Protein AF-A0A800AF22-F1 (afdb_monomer)

Structure (mmCIF, N/CA/C/O backbone):
data_AF-A0A800AF22-F1
#
_entry.id   AF-A0A800AF22-F1
#
loop_
_atom_site.group_PDB
_atom_site.id
_atom_site.type_symbol
_atom_site.label_atom_id
_atom_site.label_alt_id
_atom_site.label_comp_id
_atom_site.label_asym_id
_atom_site.label_entity_id
_atom_site.label_seq_id
_atom_site.pdbx_PDB_ins_code
_atom_site.Cartn_x
_atom_site.Cartn_y
_atom_site.Cartn_z
_atom_site.occupancy
_atom_site.B_iso_or_equiv
_atom_site.auth_seq_id
_atom_site.auth_comp_id
_atom_site.auth_asym_id
_atom_site.auth_atom_id
_atom_site.pdbx_PDB_model_num
ATOM 1 N N . MET A 1 1 ? 79.177 -36.592 -16.674 1.00 36.38 1 MET A N 1
ATOM 2 C CA . MET A 1 1 ? 80.028 -35.645 -15.926 1.00 36.38 1 MET A CA 1
ATOM 3 C C . MET A 1 1 ? 79.381 -34.263 -16.008 1.00 36.38 1 MET A C 1
ATOM 5 O O . MET A 1 1 ? 79.419 -33.696 -17.082 1.00 36.38 1 MET A O 1
ATOM 9 N N . ASN A 1 2 ? 78.740 -33.827 -14.904 1.00 37.09 2 ASN A N 1
ATOM 10 C CA . ASN A 1 2 ? 78.488 -32.445 -14.413 1.00 37.09 2 ASN A CA 1
ATOM 11 C C . ASN A 1 2 ? 77.897 -31.386 -15.384 1.00 37.09 2 ASN A C 1
ATOM 13 O O . ASN A 1 2 ? 78.461 -31.166 -16.438 1.00 37.09 2 ASN A O 1
ATOM 17 N N . ARG A 1 3 ? 76.839 -30.597 -15.109 1.00 40.78 3 ARG A N 1
ATOM 18 C CA . ARG A 1 3 ? 76.200 -30.005 -13.895 1.00 40.78 3 ARG A CA 1
ATOM 19 C C . ARG A 1 3 ? 74.729 -29.669 -14.277 1.00 40.78 3 ARG A C 1
ATOM 21 O O . ARG A 1 3 ? 74.517 -29.280 -15.414 1.00 40.78 3 ARG A O 1
ATOM 28 N N . LYS A 1 4 ? 73.642 -29.956 -13.544 1.00 43.38 4 LYS A N 1
ATOM 29 C CA . LYS A 1 4 ? 73.065 -29.406 -12.288 1.00 43.38 4 LYS A CA 1
ATOM 30 C C . LYS A 1 4 ? 72.897 -27.867 -12.181 1.00 43.38 4 LYS A C 1
ATOM 32 O O . LYS A 1 4 ? 73.895 -27.173 -12.031 1.00 43.38 4 LYS A O 1
ATOM 37 N N . PHE A 1 5 ? 71.610 -27.470 -12.056 1.00 40.91 5 PHE A N 1
ATOM 38 C CA . PHE A 1 5 ? 71.002 -26.308 -11.354 1.00 40.91 5 PHE A CA 1
ATOM 39 C C . PHE A 1 5 ? 71.098 -24.921 -12.033 1.00 40.91 5 PHE A C 1
ATOM 41 O O . PHE A 1 5 ? 72.195 -24.471 -12.330 1.00 40.91 5 PHE A O 1
ATOM 48 N N . TRP A 1 6 ? 69.996 -24.234 -12.389 1.00 35.91 6 TRP A N 1
ATOM 49 C CA . TRP A 1 6 ? 69.083 -23.385 -11.568 1.00 35.91 6 TRP A CA 1
ATOM 50 C C . TRP A 1 6 ? 68.052 -22.773 -12.573 1.00 35.91 6 TRP A C 1
ATOM 52 O O . TRP A 1 6 ? 68.491 -22.368 -13.641 1.00 35.91 6 TRP A O 1
ATOM 62 N N . ILE A 1 7 ? 66.711 -22.809 -12.478 1.00 44.03 7 ILE A N 1
ATOM 63 C CA . ILE A 1 7 ? 65.723 -22.031 -11.677 1.00 44.03 7 ILE A CA 1
ATOM 64 C C . ILE A 1 7 ? 64.359 -22.435 -12.298 1.00 44.03 7 ILE A C 1
ATOM 66 O O . ILE A 1 7 ? 64.192 -22.312 -13.505 1.00 44.03 7 ILE A O 1
ATOM 70 N N . LEU A 1 8 ? 63.459 -23.182 -11.653 1.00 41.81 8 LEU A N 1
ATOM 71 C CA . LEU A 1 8 ? 62.448 -22.764 -10.669 1.00 41.81 8 LEU A CA 1
ATOM 72 C C . LEU A 1 8 ? 61.649 -21.500 -11.051 1.00 41.81 8 LEU A C 1
ATOM 74 O O . LEU A 1 8 ? 61.982 -20.405 -10.618 1.00 41.81 8 LEU A O 1
ATOM 78 N N . GLY A 1 9 ? 60.546 -21.662 -11.786 1.00 43.19 9 GLY A N 1
ATOM 79 C CA . GLY A 1 9 ? 59.512 -20.624 -11.862 1.00 43.19 9 GLY A CA 1
ATOM 80 C C . GLY A 1 9 ? 58.708 -20.640 -13.154 1.00 43.19 9 GLY A C 1
ATOM 81 O O . GLY A 1 9 ? 59.078 -19.948 -14.086 1.00 43.19 9 GLY A O 1
ATOM 82 N N . CYS A 1 10 ? 57.629 -21.430 -13.202 1.00 41.12 10 CYS A N 1
ATOM 83 C CA . CYS A 1 10 ? 56.427 -21.140 -14.015 1.00 41.12 10 CYS A CA 1
ATOM 84 C C . CYS A 1 10 ? 55.279 -22.147 -13.788 1.00 41.12 10 CYS A C 1
ATOM 86 O O . CYS A 1 10 ? 54.413 -22.318 -14.639 1.00 41.12 10 CYS A O 1
ATOM 88 N N . LEU A 1 11 ? 55.244 -22.820 -12.634 1.00 41.44 11 LEU A N 1
ATOM 89 C CA . LEU A 1 11 ? 54.219 -23.817 -12.308 1.00 41.44 11 LEU A CA 1
ATOM 90 C C . LEU A 1 11 ? 53.484 -23.426 -11.019 1.00 41.44 11 LEU A C 1
ATOM 92 O O . LEU A 1 11 ? 53.409 -24.209 -10.084 1.00 41.44 11 LEU A O 1
ATOM 96 N N . LEU A 1 12 ? 53.007 -22.176 -10.937 1.00 40.84 12 LEU A N 1
ATOM 97 C CA . LEU A 1 12 ? 52.118 -21.730 -9.855 1.00 40.84 12 LEU A CA 1
ATOM 98 C C . LEU A 1 12 ? 51.379 -20.412 -10.183 1.00 40.84 12 LEU A C 1
ATOM 100 O O . LEU A 1 12 ? 51.478 -19.443 -9.443 1.00 40.84 12 LEU A O 1
ATOM 104 N N . VAL A 1 13 ? 50.650 -20.339 -11.303 1.00 39.28 13 VAL A N 1
ATOM 105 C CA . VAL A 1 13 ? 49.701 -19.220 -11.557 1.00 39.28 13 VAL A CA 1
ATOM 106 C C . VAL A 1 13 ? 48.261 -19.713 -11.782 1.00 39.28 13 VAL A C 1
ATOM 108 O O . VAL A 1 13 ? 47.340 -18.923 -11.913 1.00 39.28 13 VAL A O 1
ATOM 111 N N . ILE A 1 14 ? 48.008 -21.024 -11.729 1.00 41.59 14 ILE A N 1
ATOM 112 C CA . ILE A 1 14 ? 46.682 -21.580 -12.065 1.00 41.59 14 ILE A CA 1
ATOM 113 C C . ILE A 1 14 ? 45.770 -21.790 -10.830 1.00 41.59 14 ILE A C 1
ATOM 115 O O . ILE A 1 14 ? 44.628 -22.197 -10.986 1.00 41.59 14 ILE A O 1
ATOM 119 N N . ILE A 1 15 ? 46.205 -21.490 -9.595 1.00 43.03 15 ILE A N 1
ATOM 120 C CA . ILE A 1 15 ? 45.448 -21.909 -8.385 1.00 43.03 15 ILE A CA 1
ATOM 121 C C . ILE A 1 15 ? 45.019 -20.769 -7.432 1.00 43.03 15 ILE A C 1
ATOM 123 O O . ILE A 1 15 ? 44.359 -21.033 -6.435 1.00 43.03 15 ILE A O 1
ATOM 127 N N . ILE A 1 16 ? 45.258 -19.485 -7.725 1.00 41.00 16 ILE A N 1
ATOM 128 C CA . ILE A 1 16 ? 44.786 -18.401 -6.831 1.00 41.00 16 ILE A CA 1
ATOM 129 C C . ILE A 1 16 ? 44.026 -17.327 -7.611 1.00 41.00 16 ILE A C 1
ATOM 131 O O . ILE A 1 16 ? 44.573 -16.287 -7.944 1.00 41.00 16 ILE A O 1
ATOM 135 N N . PHE A 1 17 ? 42.767 -17.641 -7.917 1.00 39.06 17 PHE A N 1
ATOM 136 C CA . PHE A 1 17 ? 41.599 -16.751 -8.058 1.00 39.06 17 PHE A CA 1
ATOM 137 C C . PHE A 1 17 ? 40.418 -17.707 -8.348 1.00 39.06 17 PHE A C 1
ATOM 139 O O . PHE A 1 17 ? 40.010 -17.915 -9.480 1.00 39.06 17 PHE A O 1
ATOM 146 N N . GLY A 1 18 ? 39.956 -18.527 -7.406 1.00 31.06 18 GLY A N 1
ATOM 147 C CA . GLY A 1 18 ? 39.582 -18.113 -6.062 1.00 31.06 18 GLY A CA 1
ATOM 148 C C . GLY A 1 18 ? 38.265 -17.341 -6.120 1.00 31.06 18 GLY A C 1
ATOM 149 O O . GLY A 1 18 ? 38.273 -16.123 -6.046 1.00 31.06 18 GLY A O 1
ATOM 150 N N . MET A 1 19 ? 37.159 -18.071 -6.291 1.00 44.16 19 MET A N 1
ATOM 151 C CA . MET A 1 19 ? 35.843 -17.748 -5.723 1.00 44.16 19 MET A CA 1
ATOM 152 C C . MET A 1 19 ? 35.384 -16.280 -5.818 1.00 44.16 19 MET A C 1
ATOM 154 O O . MET A 1 19 ? 35.200 -15.619 -4.801 1.00 44.16 19 MET A O 1
ATOM 158 N N . ALA A 1 20 ? 35.076 -15.807 -7.025 1.00 39.19 20 ALA A N 1
ATOM 159 C CA . ALA A 1 20 ? 34.088 -14.742 -7.197 1.00 39.19 20 ALA A CA 1
ATOM 160 C C . ALA A 1 20 ? 32.838 -15.367 -7.818 1.00 39.19 20 ALA A C 1
ATOM 162 O O . ALA A 1 20 ? 32.675 -15.457 -9.033 1.00 39.19 20 ALA A O 1
ATOM 163 N N . LEU A 1 21 ? 32.021 -15.909 -6.918 1.00 40.34 21 LEU A N 1
ATOM 164 C CA . LEU A 1 21 ? 30.674 -16.390 -7.157 1.00 40.34 21 LEU A CA 1
ATOM 165 C C . LEU A 1 21 ? 29.853 -15.354 -7.930 1.00 40.34 21 LEU A C 1
ATOM 167 O O . LEU A 1 21 ? 29.785 -14.188 -7.555 1.00 40.34 21 LEU A O 1
ATOM 171 N N . LEU A 1 22 ? 29.210 -15.845 -8.986 1.00 43.66 22 LEU A N 1
ATOM 172 C CA . LEU A 1 22 ? 27.825 -15.564 -9.360 1.00 43.66 22 LEU A CA 1
ATOM 173 C C . LEU A 1 22 ? 27.090 -14.607 -8.402 1.00 43.66 22 LEU A C 1
ATOM 175 O O . LEU A 1 22 ? 26.505 -15.029 -7.405 1.00 43.66 22 LEU A O 1
ATOM 179 N N . HIS A 1 23 ? 27.074 -13.325 -8.749 1.00 43.28 23 HIS A N 1
ATOM 180 C CA . HIS A 1 23 ? 25.981 -12.429 -8.386 1.00 43.28 23 HIS A CA 1
ATOM 181 C C . HIS A 1 23 ? 25.862 -11.329 -9.445 1.00 43.28 23 HIS A C 1
ATOM 183 O O . HIS A 1 23 ? 26.050 -10.142 -9.197 1.00 43.28 23 HIS A O 1
ATOM 189 N N . GLN A 1 24 ? 25.542 -11.743 -10.674 1.00 40.47 24 GLN A N 1
ATOM 190 C CA . GLN A 1 24 ? 24.581 -10.951 -11.432 1.00 40.47 24 GLN A CA 1
ATOM 191 C C . GLN A 1 24 ? 23.289 -11.053 -10.625 1.00 40.47 24 GLN A C 1
ATOM 193 O O . GLN A 1 24 ? 22.679 -12.115 -10.575 1.00 40.47 24 GLN A O 1
ATOM 198 N N . SER A 1 25 ? 22.945 -10.000 -9.885 1.00 44.50 25 SER A N 1
ATOM 199 C CA . SER A 1 25 ? 21.609 -9.867 -9.320 1.00 44.50 25 SER A CA 1
ATOM 200 C C . SER A 1 25 ? 20.668 -9.701 -10.505 1.00 44.50 25 SER A C 1
ATOM 202 O O . SER A 1 25 ? 20.504 -8.596 -11.033 1.00 44.50 25 SER A O 1
ATOM 204 N N . ASP A 1 26 ? 20.174 -10.839 -10.983 1.00 44.88 26 ASP A N 1
ATOM 205 C CA . ASP A 1 26 ? 19.182 -10.937 -12.032 1.00 44.88 26 ASP A CA 1
ATOM 206 C C . ASP A 1 26 ? 18.034 -9.990 -11.687 1.00 44.88 26 ASP A C 1
ATOM 208 O O . ASP A 1 26 ? 17.443 -10.040 -10.607 1.00 44.88 26 ASP A O 1
ATOM 212 N N . LEU A 1 27 ? 17.764 -9.069 -12.610 1.00 48.19 27 LEU A N 1
ATOM 213 C CA . LEU A 1 27 ? 16.534 -8.290 -12.613 1.00 48.19 27 LEU A CA 1
ATOM 214 C C . LEU A 1 27 ? 15.355 -9.260 -12.436 1.00 48.19 27 LEU A C 1
ATOM 216 O O . LEU A 1 27 ? 15.417 -10.360 -12.997 1.00 48.19 27 LEU A O 1
ATOM 220 N N . PRO A 1 28 ? 14.282 -8.878 -11.716 1.00 50.34 28 PRO A N 1
ATOM 221 C CA . PRO A 1 28 ? 13.130 -9.752 -11.564 1.00 50.34 28 PRO A CA 1
ATOM 222 C C . PRO A 1 28 ? 12.688 -10.237 -12.943 1.00 50.34 28 PRO A C 1
ATOM 224 O O . PRO A 1 28 ? 12.609 -9.462 -13.905 1.00 50.34 28 PRO A O 1
ATOM 227 N N . SER A 1 29 ? 12.509 -11.555 -13.030 1.00 57.56 29 SER A N 1
ATOM 228 C CA . SER A 1 29 ? 12.202 -12.266 -14.266 1.00 57.56 29 SER A CA 1
ATOM 229 C C . SER A 1 29 ? 11.073 -11.575 -15.039 1.00 57.56 29 SER A C 1
ATOM 231 O O . SER A 1 29 ? 10.163 -10.986 -14.452 1.00 57.56 29 SER A O 1
ATOM 233 N N . LYS A 1 30 ? 11.153 -11.619 -16.378 1.00 54.22 30 LYS A N 1
ATOM 234 C CA . LYS A 1 30 ? 10.111 -11.132 -17.299 1.00 54.22 30 LYS A CA 1
ATOM 235 C C . LYS A 1 30 ? 8.719 -11.438 -16.715 1.00 54.22 30 LYS A C 1
ATOM 237 O O . LYS A 1 30 ? 8.509 -12.577 -16.298 1.00 54.22 30 LYS A O 1
ATOM 242 N N . PRO A 1 31 ? 7.781 -10.472 -16.706 1.00 55.50 31 PRO A N 1
ATOM 243 C CA . PRO A 1 31 ? 6.531 -10.598 -15.965 1.00 55.50 31 PRO A CA 1
ATOM 244 C C . PRO A 1 31 ? 5.819 -11.909 -16.327 1.00 55.50 31 PRO A C 1
ATOM 246 O O . PRO A 1 31 ? 5.660 -12.213 -17.515 1.00 55.50 31 PRO A O 1
ATOM 249 N N . LEU A 1 32 ? 5.448 -12.695 -15.306 1.00 56.41 32 LEU A N 1
ATOM 250 C CA . LEU A 1 32 ? 4.954 -14.074 -15.451 1.00 56.41 32 LEU A CA 1
ATOM 251 C C . LEU A 1 32 ? 3.770 -14.147 -16.423 1.00 56.41 32 LEU A C 1
ATOM 253 O O . LEU A 1 32 ? 3.073 -13.157 -16.628 1.00 56.41 32 LEU A O 1
ATOM 257 N N . SER A 1 33 ? 3.482 -15.300 -17.025 1.00 58.16 33 SER A N 1
ATOM 258 C CA . SER A 1 33 ? 2.255 -15.419 -17.828 1.00 58.16 33 SER A CA 1
ATOM 259 C C . SER A 1 33 ? 1.018 -15.145 -16.956 1.00 58.16 33 SER A C 1
ATOM 261 O O . SER A 1 33 ? 1.004 -15.524 -15.787 1.00 58.16 33 SER A O 1
ATOM 263 N N . GLU A 1 34 ? -0.006 -14.481 -17.499 1.00 59.59 34 GLU A N 1
ATOM 264 C CA . GLU A 1 34 ? -1.219 -14.090 -16.755 1.00 59.59 34 GLU A CA 1
ATOM 265 C C . GLU A 1 34 ? -1.917 -15.295 -16.095 1.00 59.59 34 GLU A C 1
ATOM 267 O O . GLU A 1 34 ? -2.461 -15.173 -15.006 1.00 59.59 34 GLU A O 1
ATOM 272 N N . ALA A 1 35 ? -1.790 -16.487 -16.689 1.00 54.91 35 ALA A N 1
ATOM 273 C CA . ALA A 1 35 ? -2.334 -17.742 -16.168 1.00 54.91 35 ALA A CA 1
ATOM 274 C C . ALA A 1 35 ? -1.597 -18.310 -14.936 1.00 54.91 35 ALA A C 1
ATOM 276 O O . ALA A 1 35 ? -2.068 -19.271 -14.336 1.00 54.91 35 ALA A O 1
ATOM 277 N N . THR A 1 36 ? -0.426 -17.776 -14.576 1.00 61.91 36 THR A N 1
ATOM 278 C CA . THR A 1 36 ? 0.435 -18.310 -13.499 1.00 61.91 36 THR A CA 1
ATOM 279 C C . THR A 1 36 ? 0.581 -17.335 -12.330 1.00 61.91 36 THR A C 1
ATOM 281 O O . THR A 1 36 ? 1.230 -17.651 -11.337 1.00 61.91 36 THR A O 1
ATOM 284 N N . ARG A 1 37 ? 0.010 -16.130 -12.433 1.00 72.62 37 ARG A N 1
ATOM 285 C CA . ARG A 1 37 ? 0.128 -15.117 -11.382 1.00 72.62 37 ARG A CA 1
ATOM 286 C C . ARG A 1 37 ? -0.927 -15.331 -10.308 1.00 72.62 37 ARG A C 1
ATOM 288 O O . ARG A 1 37 ? -2.088 -15.578 -10.604 1.00 72.62 37 ARG A O 1
ATOM 295 N N . ASN A 1 38 ? -0.519 -15.118 -9.060 1.00 82.56 38 ASN A N 1
ATOM 296 C CA . ASN A 1 38 ? -1.436 -15.012 -7.922 1.00 82.56 38 ASN A CA 1
ATOM 297 C C . ASN A 1 38 ? -2.144 -13.643 -7.865 1.00 82.56 38 ASN A C 1
ATOM 299 O O . ASN A 1 38 ? -2.980 -13.416 -6.995 1.00 82.56 38 ASN A O 1
ATOM 303 N N . THR A 1 39 ? -1.792 -12.724 -8.77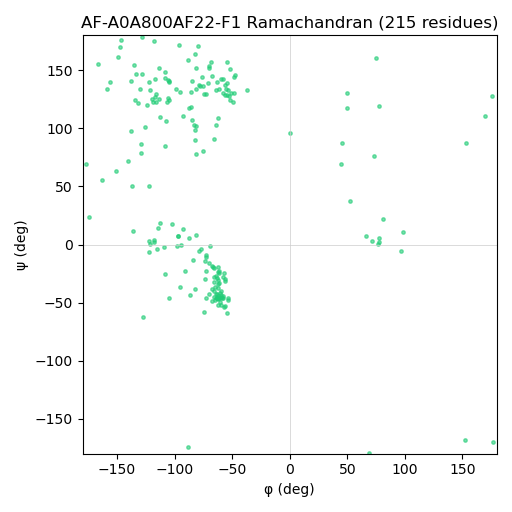1 1.00 91.06 39 THR A N 1
ATOM 304 C CA . THR A 1 39 ? -2.366 -11.382 -8.888 1.00 91.06 39 THR A CA 1
ATOM 305 C C . THR A 1 39 ? -3.143 -11.222 -10.188 1.00 91.06 39 THR A C 1
ATOM 307 O O . THR A 1 39 ? -2.841 -11.854 -11.199 1.00 91.06 39 THR A O 1
ATOM 310 N N . ASN A 1 40 ? -4.146 -10.344 -10.171 1.00 93.50 40 ASN A N 1
ATOM 311 C CA . ASN A 1 40 ? -5.041 -10.100 -11.307 1.00 93.50 40 ASN A CA 1
ATOM 312 C C . ASN A 1 40 ? -4.626 -8.867 -12.146 1.00 93.50 40 ASN A C 1
ATOM 314 O O . ASN A 1 40 ? -5.368 -8.420 -13.022 1.00 93.50 40 ASN A O 1
ATOM 318 N N . GLY A 1 41 ? -3.461 -8.275 -11.858 1.00 94.94 41 GLY A N 1
ATOM 319 C CA . GLY A 1 41 ? -2.930 -7.097 -12.549 1.00 94.94 41 GLY A CA 1
ATOM 320 C C . GLY A 1 41 ? -3.648 -5.768 -12.264 1.00 94.94 41 GLY A C 1
ATOM 321 O O . GLY A 1 41 ? -3.290 -4.765 -12.886 1.00 94.94 41 GLY A O 1
ATOM 322 N N . LEU A 1 42 ? -4.647 -5.746 -11.373 1.00 98.44 42 LEU A N 1
ATOM 323 C CA . LEU A 1 42 ? -5.307 -4.532 -10.887 1.00 98.44 42 LEU A CA 1
ATOM 324 C C . LEU A 1 42 ? -4.523 -3.946 -9.707 1.00 98.44 42 LEU A C 1
ATOM 326 O O . LEU A 1 42 ? -4.189 -4.658 -8.756 1.00 98.44 42 LEU A O 1
ATOM 330 N N . ILE A 1 43 ? -4.266 -2.643 -9.775 1.00 98.88 43 ILE A N 1
ATOM 331 C CA . ILE A 1 43 ? -3.681 -1.848 -8.702 1.00 98.88 43 ILE A CA 1
ATOM 332 C C . ILE A 1 43 ? -4.685 -0.771 -8.304 1.00 98.88 43 ILE A C 1
ATOM 334 O O . ILE A 1 43 ? -5.091 0.032 -9.140 1.00 98.88 43 ILE A O 1
ATOM 338 N N . VAL A 1 44 ? -5.076 -0.739 -7.035 1.00 98.88 44 VAL A N 1
ATOM 339 C CA . VAL A 1 44 ? -6.072 0.204 -6.516 1.00 98.88 44 VAL A CA 1
ATOM 340 C C . VAL A 1 44 ? -5.417 1.122 -5.499 1.00 98.88 44 VAL A C 1
ATOM 342 O O . VAL A 1 44 ? -4.738 0.662 -4.584 1.00 98.88 44 VAL A O 1
ATOM 345 N N . MET A 1 45 ? -5.594 2.429 -5.653 1.00 98.88 45 MET A N 1
ATOM 346 C CA . MET A 1 45 ? -4.925 3.413 -4.807 1.00 98.88 45 MET A CA 1
ATOM 347 C C . MET A 1 45 ? -5.869 4.057 -3.786 1.00 98.88 45 MET A C 1
ATOM 349 O O . MET A 1 45 ? -7.002 4.405 -4.117 1.00 98.88 45 MET A O 1
ATOM 353 N N . LEU A 1 46 ? -5.371 4.292 -2.571 1.00 98.81 46 LEU A N 1
ATOM 354 C CA . LEU A 1 46 ? -6.009 5.139 -1.559 1.00 98.81 46 LEU A CA 1
ATOM 355 C C . LEU A 1 46 ? -4.965 6.062 -0.930 1.00 98.81 46 LEU A C 1
ATOM 357 O O . LEU A 1 46 ? -3.944 5.580 -0.446 1.00 98.81 46 LEU A O 1
ATOM 361 N N . THR A 1 47 ? -5.173 7.380 -0.948 1.00 98.75 47 THR A N 1
ATOM 362 C CA . THR A 1 47 ? -4.206 8.325 -0.356 1.00 98.75 47 THR A CA 1
ATOM 363 C C . THR A 1 47 ? -4.859 9.574 0.241 1.00 98.75 47 THR A C 1
ATOM 365 O O . THR A 1 47 ? -6.030 9.847 -0.013 1.00 98.75 47 THR A O 1
ATOM 368 N N . ASP A 1 48 ? -4.079 10.366 0.979 1.00 98.38 48 ASP A N 1
ATOM 369 C CA . ASP A 1 48 ? -4.434 11.713 1.464 1.00 98.38 48 ASP A CA 1
ATOM 370 C C . ASP A 1 48 ? -3.784 12.853 0.641 1.00 98.38 48 ASP A C 1
ATOM 372 O O . ASP A 1 48 ? -3.678 14.005 1.074 1.00 98.38 48 ASP A O 1
ATOM 376 N N . PHE A 1 49 ? -3.311 12.543 -0.571 1.00 98.12 49 PHE A N 1
ATOM 377 C CA . PHE A 1 49 ? -2.544 13.483 -1.404 1.00 98.12 49 PHE A CA 1
ATOM 378 C C . PHE A 1 49 ? -3.399 14.599 -2.018 1.00 98.12 49 PHE A C 1
ATOM 380 O O . PHE A 1 49 ? -2.868 15.643 -2.407 1.00 98.12 49 PHE A O 1
ATOM 387 N N . GLY A 1 50 ? -4.706 14.380 -2.143 1.00 97.19 50 GLY A N 1
ATOM 388 C CA . GLY A 1 50 ? -5.579 15.156 -3.010 1.00 97.19 50 GLY A CA 1
ATOM 389 C C . GLY A 1 50 ? -5.293 14.922 -4.497 1.00 97.19 50 GLY A C 1
ATOM 390 O O . GLY A 1 50 ? -4.402 14.170 -4.893 1.00 97.19 50 GLY A O 1
ATOM 391 N N . GLU A 1 51 ? -6.057 15.614 -5.340 1.00 94.69 51 GLU A N 1
ATOM 392 C CA . GLU A 1 51 ? -5.982 15.488 -6.808 1.00 94.69 51 GLU A CA 1
ATOM 393 C C . GLU A 1 51 ? -5.567 16.783 -7.516 1.00 94.69 51 GLU A C 1
ATOM 395 O O . GLU A 1 51 ? -5.517 16.843 -8.741 1.00 94.69 51 GLU A O 1
ATOM 400 N N . LYS A 1 52 ? -5.274 17.842 -6.755 1.00 96.12 52 LYS A N 1
ATOM 401 C CA . LYS A 1 52 ? -4.905 19.149 -7.322 1.00 96.12 52 LYS A CA 1
ATOM 402 C C . LYS A 1 52 ? -3.490 19.162 -7.902 1.00 96.12 52 LYS A C 1
ATOM 404 O O . LYS A 1 52 ? -3.221 19.896 -8.851 1.00 96.12 52 LYS A O 1
ATOM 409 N N . ASP A 1 53 ? -2.612 18.342 -7.336 1.00 94.94 53 ASP A N 1
ATOM 410 C CA . ASP A 1 53 ? -1.173 18.412 -7.547 1.00 94.94 53 ASP A CA 1
ATOM 411 C C . ASP A 1 53 ? -0.659 17.117 -8.207 1.00 94.94 53 ASP A C 1
ATOM 413 O O . ASP A 1 53 ? -1.375 16.133 -8.386 1.00 94.94 53 ASP A O 1
ATOM 417 N N . PHE A 1 54 ? 0.627 17.082 -8.559 1.00 97.62 54 PHE A N 1
ATOM 418 C CA . PHE A 1 54 ? 1.212 16.011 -9.374 1.00 97.62 54 PHE A CA 1
ATOM 419 C C . PHE A 1 54 ? 1.402 14.659 -8.658 1.00 97.62 54 PHE A C 1
ATOM 421 O O . PHE A 1 54 ? 1.759 13.681 -9.318 1.00 97.62 54 PHE A O 1
ATOM 428 N N . TYR A 1 55 ? 1.214 14.579 -7.335 1.00 98.06 55 TYR A N 1
ATOM 429 C CA . TYR A 1 55 ? 1.620 13.420 -6.531 1.00 98.06 55 TYR A CA 1
ATOM 430 C C . TYR A 1 55 ? 1.001 12.106 -7.030 1.00 98.06 55 TYR A C 1
ATOM 432 O O . TYR A 1 55 ? 1.727 11.166 -7.352 1.00 98.06 55 TYR A O 1
ATOM 440 N N . VAL A 1 56 ? -0.324 12.050 -7.187 1.00 98.25 56 VAL A N 1
ATOM 441 C CA . VAL A 1 56 ? -1.019 10.848 -7.687 1.00 98.25 56 VAL A CA 1
ATOM 442 C C . VAL A 1 56 ? -0.512 10.458 -9.078 1.00 98.25 56 VAL A C 1
ATOM 444 O O . VAL A 1 56 ? -0.182 9.296 -9.319 1.00 98.25 56 VAL A O 1
ATOM 447 N N . GLY A 1 57 ? -0.384 11.435 -9.982 1.00 98.31 57 GLY A N 1
ATOM 448 C CA . GLY A 1 57 ? 0.119 11.209 -11.337 1.00 98.31 57 GLY A CA 1
ATOM 449 C C . GLY A 1 57 ? 1.539 10.641 -11.355 1.00 98.31 57 GLY A C 1
ATOM 450 O O . GLY A 1 57 ? 1.828 9.723 -12.121 1.00 98.31 57 GLY A O 1
ATOM 451 N N . ALA A 1 58 ? 2.416 11.120 -10.471 1.00 98.12 58 ALA A N 1
ATOM 452 C CA . ALA A 1 58 ? 3.784 10.626 -10.363 1.00 98.12 58 ALA A CA 1
ATOM 453 C C . ALA A 1 58 ? 3.856 9.181 -9.848 1.00 98.12 58 ALA A C 1
ATOM 455 O O . ALA A 1 58 ? 4.669 8.407 -10.353 1.00 98.12 58 ALA A O 1
ATOM 456 N N . VAL A 1 59 ? 3.003 8.792 -8.892 1.00 98.56 59 VAL A N 1
ATOM 457 C CA . VAL A 1 59 ? 2.916 7.391 -8.438 1.00 98.56 59 VAL A CA 1
ATOM 458 C C . VAL A 1 59 ? 2.438 6.488 -9.575 1.00 98.56 59 VAL A C 1
ATOM 460 O O . VAL A 1 59 ? 3.069 5.467 -9.845 1.00 98.56 59 VAL A O 1
ATOM 463 N N . LYS A 1 60 ? 1.388 6.893 -10.303 1.00 98.62 60 LYS A N 1
ATOM 464 C CA . LYS A 1 60 ? 0.897 6.158 -11.483 1.00 98.62 60 LYS A CA 1
ATOM 465 C C . LYS A 1 60 ? 1.991 6.010 -12.545 1.00 98.62 60 LYS A C 1
ATOM 467 O O . LYS A 1 60 ? 2.203 4.915 -13.055 1.00 98.62 60 LYS A O 1
ATOM 472 N N . GLY A 1 61 ? 2.740 7.075 -12.831 1.00 98.19 61 GLY A N 1
ATOM 473 C CA . GLY A 1 61 ? 3.877 7.027 -13.755 1.00 98.19 61 GLY A CA 1
ATOM 474 C C . GLY A 1 61 ? 4.980 6.061 -13.309 1.00 98.19 61 GLY A C 1
ATOM 475 O O . GLY A 1 61 ? 5.499 5.304 -14.128 1.00 98.19 61 GLY A O 1
ATOM 476 N N . ALA A 1 62 ? 5.303 6.032 -12.012 1.00 98.00 62 ALA A N 1
ATOM 477 C CA . ALA A 1 62 ? 6.260 5.076 -11.458 1.00 98.00 62 ALA A CA 1
ATOM 478 C C . ALA A 1 62 ? 5.774 3.626 -11.620 1.00 98.00 62 ALA A C 1
ATOM 480 O O . ALA A 1 62 ? 6.549 2.772 -12.049 1.00 98.00 62 ALA A O 1
ATOM 481 N N . ILE A 1 63 ? 4.487 3.363 -11.374 1.00 98.44 63 ILE A N 1
ATOM 482 C CA . ILE A 1 63 ? 3.876 2.047 -11.595 1.00 98.44 63 ILE A CA 1
ATOM 483 C C . ILE A 1 63 ? 3.987 1.633 -13.068 1.00 98.44 63 ILE A C 1
ATOM 485 O O . ILE A 1 63 ? 4.518 0.563 -13.369 1.00 98.44 63 ILE A O 1
ATOM 489 N N . TYR A 1 64 ? 3.551 2.491 -13.996 1.00 98.31 64 TYR A N 1
ATOM 490 C CA . TYR A 1 64 ? 3.573 2.184 -15.430 1.00 98.31 64 TYR A CA 1
ATOM 491 C C . TYR A 1 64 ? 4.985 1.982 -15.985 1.00 98.31 64 TYR A C 1
ATOM 493 O O . TYR A 1 64 ? 5.164 1.203 -16.916 1.00 98.31 64 TYR A O 1
ATOM 501 N N . SER A 1 65 ? 5.998 2.627 -15.396 1.00 96.69 65 SER A N 1
ATOM 502 C CA . SER A 1 65 ? 7.398 2.432 -15.798 1.00 96.69 65 SER A CA 1
ATOM 503 C C . SER A 1 65 ? 7.933 1.019 -15.527 1.00 96.69 65 SER A C 1
ATOM 505 O O . SER A 1 65 ? 8.925 0.613 -16.131 1.00 96.69 65 SER A O 1
ATOM 507 N N . ILE A 1 66 ? 7.280 0.273 -14.632 1.00 96.56 66 ILE A N 1
ATOM 508 C CA . ILE A 1 66 ? 7.635 -1.100 -14.255 1.00 96.56 66 ILE A CA 1
ATOM 509 C C . ILE A 1 66 ? 6.666 -2.095 -14.888 1.00 96.56 66 ILE A C 1
ATOM 511 O O . ILE A 1 66 ? 7.090 -3.101 -15.458 1.00 96.56 66 ILE A O 1
ATOM 515 N N . TYR A 1 67 ? 5.364 -1.812 -14.814 1.00 96.69 67 TYR A N 1
ATOM 516 C CA . TYR A 1 67 ? 4.324 -2.665 -15.366 1.00 96.69 67 TYR A CA 1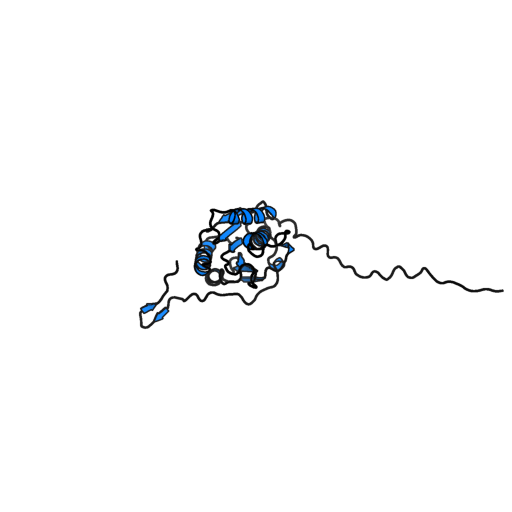
ATOM 517 C C . TYR A 1 67 ? 3.363 -1.862 -16.245 1.00 96.69 67 TYR A C 1
ATOM 519 O O . TYR A 1 67 ? 2.302 -1.423 -15.812 1.00 96.69 67 TYR A O 1
ATOM 527 N N . GLU A 1 68 ? 3.723 -1.709 -17.520 1.00 97.19 68 GLU A N 1
ATOM 528 C CA . GLU A 1 68 ? 2.960 -0.929 -18.509 1.00 97.19 68 GLU A CA 1
ATOM 529 C C . GLU A 1 68 ? 1.509 -1.419 -18.685 1.00 97.19 68 GLU A C 1
ATOM 531 O O . GLU A 1 68 ? 0.618 -0.636 -18.991 1.00 97.19 68 GLU A O 1
ATOM 536 N N . LYS A 1 69 ? 1.251 -2.713 -18.444 1.00 96.38 69 LYS A N 1
ATOM 537 C CA . LYS A 1 69 ? -0.092 -3.316 -18.529 1.00 96.38 69 LYS A CA 1
ATOM 538 C C . LYS A 1 69 ? -0.897 -3.224 -17.228 1.00 96.38 69 LYS A C 1
ATOM 540 O O . LYS A 1 69 ? -1.956 -3.846 -17.141 1.00 96.38 69 LYS A O 1
ATOM 545 N N . ALA A 1 70 ? -0.394 -2.532 -16.204 1.00 96.88 70 ALA A N 1
ATOM 546 C CA . ALA A 1 70 ? -1.126 -2.346 -14.959 1.00 96.88 70 ALA A CA 1
ATOM 547 C C . ALA A 1 70 ? -2.497 -1.720 -15.239 1.00 96.88 70 ALA A C 1
ATOM 549 O O . ALA A 1 70 ? -2.610 -0.744 -15.978 1.00 96.88 70 ALA A O 1
ATOM 550 N N . ARG A 1 71 ? -3.548 -2.262 -14.624 1.00 97.88 71 ARG A N 1
ATOM 551 C CA . ARG A 1 71 ? -4.846 -1.586 -14.565 1.00 97.88 71 ARG A CA 1
ATOM 552 C C . ARG A 1 71 ? -4.851 -0.797 -13.271 1.00 97.88 71 ARG A C 1
ATOM 554 O O . ARG A 1 71 ? -4.820 -1.417 -12.216 1.00 97.88 71 ARG A O 1
ATOM 561 N N . ILE A 1 72 ? -4.806 0.530 -13.341 1.00 98.56 72 ILE A N 1
ATOM 562 C CA . ILE A 1 72 ? -4.777 1.370 -12.139 1.00 98.56 72 ILE A CA 1
ATOM 563 C C . ILE A 1 72 ? -6.133 2.034 -11.944 1.00 98.56 72 ILE A C 1
ATOM 565 O O . ILE A 1 72 ? -6.599 2.738 -12.839 1.00 98.56 72 ILE A O 1
ATOM 569 N N . ASP A 1 73 ? -6.704 1.855 -10.760 1.00 98.38 73 ASP A N 1
ATOM 570 C CA . ASP A 1 73 ? -7.898 2.556 -10.291 1.00 98.38 73 ASP A CA 1
ATOM 571 C C . ASP A 1 73 ? -7.643 3.175 -8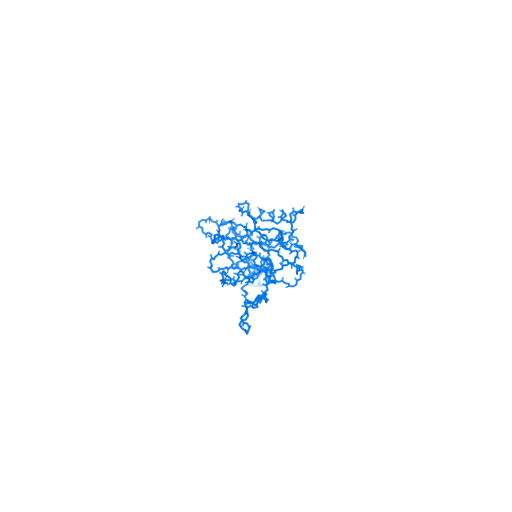.905 1.00 98.38 73 ASP A C 1
ATOM 573 O O . ASP A 1 73 ? -6.557 3.028 -8.332 1.00 98.38 73 ASP A O 1
ATOM 577 N N . SER A 1 74 ? -8.629 3.876 -8.360 1.00 98.38 74 SER A N 1
ATOM 578 C CA . SER A 1 74 ? -8.540 4.533 -7.061 1.00 98.38 74 SER A CA 1
ATOM 579 C C . SER A 1 74 ? -9.824 4.333 -6.258 1.00 98.38 74 SER A C 1
ATOM 581 O O . SER A 1 74 ? -10.919 4.440 -6.796 1.00 98.38 74 SER A O 1
ATOM 583 N N . ILE A 1 75 ? -9.687 4.111 -4.949 1.00 98.69 75 ILE A N 1
ATOM 584 C CA . ILE A 1 75 ? -10.803 4.265 -4.006 1.00 98.69 75 ILE A CA 1
ATOM 585 C C . ILE A 1 75 ? -11.057 5.760 -3.811 1.00 98.69 75 ILE A C 1
ATOM 587 O O . ILE A 1 75 ? -12.143 6.262 -4.079 1.00 98.69 75 ILE A O 1
ATOM 591 N N . THR A 1 76 ? -10.034 6.484 -3.356 1.00 98.62 76 THR A N 1
ATOM 592 C CA . THR A 1 76 ? -10.066 7.937 -3.174 1.00 98.62 76 THR A CA 1
ATOM 593 C C . THR A 1 76 ? -8.652 8.474 -2.962 1.00 98.62 76 THR A C 1
ATOM 595 O O . THR A 1 76 ? -7.761 7.765 -2.495 1.00 98.62 76 THR A O 1
ATOM 598 N N . HIS A 1 77 ? -8.447 9.748 -3.274 1.00 98.62 77 HIS A N 1
ATOM 599 C CA . HIS A 1 77 ? -7.251 10.504 -2.889 1.00 98.62 77 HIS A CA 1
ATOM 600 C C . HIS A 1 77 ? -7.581 11.633 -1.906 1.00 98.62 77 HIS A C 1
ATOM 602 O O . HIS A 1 77 ? -6.793 12.558 -1.735 1.00 98.62 77 HIS A O 1
ATOM 608 N N . GLN A 1 78 ? -8.778 11.590 -1.319 1.00 98.31 78 GLN A N 1
ATOM 609 C CA . GLN A 1 78 ? -9.362 12.660 -0.514 1.00 98.31 78 GLN A CA 1
ATOM 610 C C . GLN A 1 78 ? -9.495 12.281 0.962 1.00 98.31 78 GLN A C 1
ATOM 612 O O . GLN A 1 78 ? -10.267 12.931 1.661 1.00 98.31 78 GLN A O 1
ATOM 617 N N . ILE A 1 79 ? -8.771 11.253 1.429 1.00 98.50 79 ILE A N 1
ATOM 618 C CA . ILE A 1 79 ? -8.694 10.983 2.870 1.00 98.50 79 ILE A CA 1
ATOM 619 C C . ILE A 1 79 ? -8.218 12.252 3.571 1.00 98.50 79 ILE A C 1
ATOM 621 O O . ILE A 1 79 ? -7.331 12.947 3.051 1.00 98.50 79 ILE A O 1
ATOM 625 N N . THR A 1 80 ? -8.803 12.574 4.726 1.00 97.88 80 THR A N 1
ATOM 626 C CA . THR A 1 80 ? -8.359 13.726 5.511 1.00 97.88 80 THR A CA 1
ATOM 627 C C . THR A 1 80 ? -6.860 13.620 5.763 1.00 97.88 80 THR A C 1
ATOM 629 O O . THR A 1 80 ? -6.335 12.565 6.120 1.00 97.88 80 THR A O 1
ATOM 632 N N . LYS A 1 81 ? -6.140 14.728 5.544 1.00 97.12 81 LYS A N 1
ATOM 633 C CA . LYS A 1 81 ? -4.679 14.744 5.658 1.00 97.12 81 LYS A CA 1
ATOM 634 C C . LYS A 1 81 ? -4.229 14.168 6.993 1.00 97.12 81 LYS A C 1
ATOM 636 O O . LYS A 1 81 ? -4.597 14.693 8.041 1.00 97.12 81 LYS A O 1
ATOM 641 N N . PHE A 1 82 ? -3.378 13.149 6.908 1.00 96.94 82 PHE A N 1
ATOM 642 C CA . PHE A 1 82 ? -2.790 12.427 8.033 1.00 96.94 82 PHE A CA 1
ATOM 643 C C . PHE A 1 82 ? -3.763 11.610 8.896 1.00 96.94 82 PHE A C 1
ATOM 645 O O . PHE A 1 82 ? -3.329 11.060 9.910 1.00 96.94 82 PHE A O 1
ATOM 652 N N . ASP A 1 83 ? -5.033 11.480 8.507 1.00 97.38 83 ASP A N 1
ATOM 653 C CA . ASP A 1 83 ? -6.009 10.677 9.243 1.00 97.38 83 ASP A CA 1
ATOM 654 C C . ASP A 1 83 ? -5.885 9.188 8.885 1.00 97.38 83 ASP A C 1
ATOM 656 O O . ASP A 1 83 ? -6.481 8.668 7.938 1.00 97.38 83 ASP A O 1
ATOM 660 N N . ILE A 1 84 ? -5.038 8.490 9.644 1.00 97.69 84 ILE A N 1
ATOM 661 C CA . ILE A 1 84 ? -4.764 7.062 9.441 1.00 97.69 84 ILE A CA 1
ATOM 662 C C . ILE A 1 84 ? -6.016 6.220 9.736 1.00 97.69 84 ILE A C 1
ATOM 664 O O . ILE A 1 84 ? -6.207 5.189 9.093 1.00 97.69 84 ILE A O 1
ATOM 668 N N . ALA A 1 85 ? -6.873 6.643 10.672 1.00 96.00 85 ALA A N 1
ATOM 669 C CA . ALA A 1 85 ? -8.062 5.888 11.061 1.00 96.00 85 ALA A CA 1
ATOM 670 C C . ALA A 1 85 ? -9.143 5.945 9.971 1.00 96.00 85 ALA A C 1
ATOM 672 O O . ALA A 1 85 ? -9.657 4.896 9.577 1.00 96.00 85 ALA A O 1
ATOM 673 N N . GLU A 1 86 ? -9.412 7.134 9.419 1.00 96.75 86 GLU A N 1
ATOM 674 C CA . GLU A 1 86 ? -10.293 7.304 8.253 1.00 96.75 86 GLU A CA 1
ATOM 675 C C . GLU A 1 86 ? -9.780 6.480 7.063 1.00 96.75 86 GLU A C 1
ATOM 677 O O . GLU A 1 86 ? -10.536 5.746 6.415 1.00 96.75 86 GLU A O 1
ATOM 682 N N . GLY A 1 87 ? -8.468 6.553 6.803 1.00 98.31 87 GLY A N 1
ATOM 683 C CA . GLY A 1 87 ? -7.819 5.776 5.753 1.00 98.31 87 GLY A CA 1
ATOM 684 C C . GLY A 1 87 ? -7.976 4.268 5.948 1.00 98.31 87 GLY A C 1
ATOM 685 O O . GLY A 1 87 ? -8.303 3.566 4.992 1.00 98.31 87 GLY A O 1
ATOM 686 N N . ALA A 1 88 ? -7.780 3.771 7.172 1.00 98.25 88 ALA A N 1
ATOM 687 C CA . ALA A 1 88 ? -7.872 2.350 7.500 1.00 98.25 88 ALA A CA 1
ATOM 688 C C . ALA A 1 88 ? -9.298 1.820 7.316 1.00 98.25 88 ALA A C 1
ATOM 690 O O . ALA A 1 88 ? -9.495 0.798 6.653 1.00 98.25 88 ALA A O 1
ATOM 691 N N . TYR A 1 89 ? -10.289 2.547 7.842 1.00 96.56 89 TYR A N 1
ATOM 692 C CA . TYR A 1 89 ? -11.699 2.193 7.715 1.00 96.56 89 TYR A CA 1
ATOM 693 C C . TYR A 1 89 ? -12.144 2.187 6.247 1.00 96.56 89 TYR A C 1
ATOM 695 O O . TYR A 1 89 ? -12.646 1.176 5.748 1.00 96.56 89 TYR A O 1
ATOM 703 N N . THR A 1 90 ? -11.886 3.281 5.524 1.00 98.44 90 THR A N 1
ATOM 704 C CA . THR A 1 90 ? -12.261 3.422 4.109 1.00 98.44 90 THR A CA 1
ATOM 705 C C . THR A 1 90 ? -11.612 2.339 3.249 1.00 98.44 90 THR A C 1
ATOM 707 O O . THR A 1 90 ? -12.274 1.737 2.398 1.00 98.44 90 THR A O 1
ATOM 710 N N . LEU A 1 91 ? -10.325 2.059 3.483 1.00 98.75 91 LEU A N 1
ATOM 711 C CA . LEU A 1 91 ? -9.587 1.025 2.767 1.00 98.75 91 LEU A CA 1
ATOM 712 C C . LEU A 1 91 ? -10.203 -0.356 2.981 1.00 98.75 91 LEU A C 1
ATOM 714 O O . LEU A 1 91 ? -10.433 -1.053 1.997 1.00 98.75 91 LEU A O 1
ATOM 718 N N . ALA A 1 92 ? -10.485 -0.747 4.226 1.00 98.25 92 ALA A N 1
ATOM 719 C CA . ALA A 1 92 ? -11.043 -2.062 4.537 1.00 98.25 92 ALA A CA 1
ATOM 720 C C . ALA A 1 92 ? -12.420 -2.269 3.892 1.00 98.25 92 ALA A C 1
ATOM 722 O O . ALA A 1 92 ? -12.634 -3.274 3.209 1.00 98.25 92 ALA A O 1
ATOM 723 N N . LYS A 1 93 ? -13.319 -1.282 4.022 1.00 98.06 93 LYS A N 1
ATOM 724 C CA . LYS A 1 93 ? -14.671 -1.356 3.446 1.00 98.06 93 LYS A CA 1
ATOM 725 C C . LYS A 1 93 ? -14.657 -1.452 1.931 1.00 98.06 93 LYS A C 1
ATOM 727 O O . LYS A 1 93 ? -15.356 -2.290 1.372 1.00 98.06 93 LYS A O 1
ATOM 732 N N . ALA A 1 94 ? -13.857 -0.625 1.264 1.00 98.50 94 ALA A N 1
ATOM 733 C CA . ALA A 1 94 ? -13.775 -0.673 -0.187 1.00 98.50 94 ALA A CA 1
ATOM 734 C C . ALA A 1 94 ? -13.069 -1.948 -0.669 1.00 98.50 94 ALA A C 1
ATOM 736 O O . ALA A 1 94 ? -13.535 -2.581 -1.612 1.00 98.50 94 ALA A O 1
ATOM 737 N N . ALA A 1 95 ? -11.969 -2.351 -0.021 1.00 98.50 95 ALA A N 1
ATOM 738 C CA . ALA A 1 95 ? -11.168 -3.495 -0.446 1.00 98.50 95 ALA A CA 1
ATOM 739 C C . ALA A 1 95 ? -11.938 -4.822 -0.413 1.00 98.50 95 ALA A C 1
ATOM 741 O O . ALA A 1 95 ? -11.660 -5.678 -1.253 1.00 98.50 95 ALA A O 1
ATOM 742 N N . ALA A 1 96 ? -12.913 -4.978 0.490 1.00 97.88 96 ALA A N 1
ATOM 743 C CA . ALA A 1 96 ? -13.766 -6.165 0.583 1.00 97.88 96 ALA A CA 1
ATOM 744 C C . ALA A 1 96 ? -14.508 -6.494 -0.730 1.00 97.88 96 ALA A C 1
ATOM 746 O O . ALA A 1 96 ? -14.709 -7.665 -1.046 1.00 97.88 96 ALA A O 1
ATOM 747 N N . GLU A 1 97 ? -14.846 -5.476 -1.526 1.00 98.19 97 GLU A N 1
ATOM 748 C CA . GLU A 1 97 ? -15.596 -5.622 -2.783 1.00 98.19 97 GLU A CA 1
ATOM 749 C C . GLU A 1 97 ? -14.711 -5.985 -3.987 1.00 98.19 97 GLU A C 1
ATOM 751 O O . GLU A 1 97 ? -15.202 -6.369 -5.052 1.00 98.19 97 GLU A O 1
ATOM 756 N N . PHE A 1 98 ? -13.387 -5.868 -3.856 1.00 98.25 98 PHE A N 1
ATOM 757 C CA . PHE A 1 98 ? -12.477 -6.191 -4.950 1.00 98.25 98 PHE A CA 1
ATOM 758 C C . PHE A 1 98 ? -12.223 -7.702 -5.042 1.00 98.25 98 PHE A C 1
ATOM 760 O O . PHE A 1 98 ? -12.236 -8.422 -4.041 1.00 98.25 98 PHE A O 1
ATOM 767 N N . PRO A 1 99 ? -11.918 -8.225 -6.240 1.00 97.44 99 PRO A N 1
ATOM 768 C CA . PRO A 1 99 ? -11.559 -9.627 -6.396 1.00 97.44 99 PRO A CA 1
ATOM 769 C C . PRO A 1 99 ? -10.205 -9.947 -5.743 1.00 97.44 99 PRO A C 1
ATOM 771 O O . PRO A 1 99 ? -9.333 -9.082 -5.600 1.00 97.44 99 PRO A O 1
ATOM 774 N N . SER A 1 100 ? -9.999 -11.222 -5.406 1.00 97.44 100 SER A N 1
ATOM 775 C CA . SER A 1 100 ? -8.695 -11.766 -5.007 1.00 97.44 100 SER A CA 1
ATOM 776 C C . SER A 1 100 ? -7.597 -11.437 -6.025 1.00 97.44 100 SER A C 1
ATOM 778 O O . SER A 1 100 ? -7.854 -11.273 -7.223 1.00 97.44 100 SER A O 1
ATOM 780 N N . GLY A 1 101 ? -6.357 -11.331 -5.547 1.00 97.50 101 GLY A N 1
ATOM 781 C CA . GLY A 1 101 ? -5.198 -10.975 -6.364 1.00 97.50 101 GLY A CA 1
ATOM 782 C C . GLY A 1 101 ? -5.080 -9.484 -6.699 1.00 97.50 101 GLY A C 1
ATOM 783 O O . GLY A 1 101 ? -4.155 -9.112 -7.424 1.00 97.50 101 GLY A O 1
ATOM 784 N N . THR A 1 102 ? -5.988 -8.636 -6.204 1.00 98.75 102 THR A N 1
ATOM 785 C CA . THR A 1 102 ? -5.882 -7.172 -6.327 1.00 98.75 102 THR A CA 1
ATOM 786 C C . THR A 1 102 ? -4.762 -6.653 -5.427 1.00 98.75 102 THR A C 1
ATOM 788 O O . THR A 1 102 ? -4.613 -7.118 -4.294 1.00 98.75 102 THR A O 1
ATOM 791 N N . VAL A 1 103 ? -3.979 -5.692 -5.927 1.00 98.88 103 VAL A N 1
ATOM 792 C CA . VAL A 1 103 ? -2.910 -5.032 -5.168 1.00 98.88 103 VAL A CA 1
ATOM 793 C C . VAL A 1 103 ? -3.343 -3.615 -4.801 1.00 98.88 103 VAL A C 1
ATOM 795 O O . VAL A 1 103 ? -3.641 -2.805 -5.669 1.00 98.88 103 VAL A O 1
ATOM 798 N N . PHE A 1 104 ? -3.353 -3.284 -3.521 1.00 98.94 104 PHE A N 1
ATOM 799 C CA . PHE A 1 104 ? -3.682 -1.961 -3.018 1.00 98.94 104 PHE A CA 1
ATOM 800 C C . PHE A 1 104 ? -2.407 -1.182 -2.710 1.00 98.94 104 PHE A C 1
ATOM 802 O O . PHE A 1 104 ? -1.503 -1.699 -2.056 1.00 98.94 104 PHE A O 1
ATOM 809 N N . VAL A 1 105 ? -2.346 0.072 -3.148 1.00 98.88 105 VAL A N 1
ATOM 810 C CA . VAL A 1 105 ? -1.342 1.047 -2.704 1.00 98.88 105 VAL A CA 1
ATOM 811 C C . VAL A 1 105 ? -2.053 2.046 -1.808 1.00 98.88 105 VAL A C 1
ATOM 813 O O . VAL A 1 105 ? -2.806 2.885 -2.304 1.00 98.88 105 VAL A O 1
ATOM 816 N N . ALA A 1 106 ? -1.817 1.961 -0.502 1.00 98.81 106 ALA A N 1
ATOM 817 C CA . ALA A 1 106 ? -2.439 2.856 0.464 1.00 98.81 106 ALA A CA 1
ATOM 818 C C . ALA A 1 106 ? -1.387 3.752 1.119 1.00 98.81 106 ALA A C 1
ATOM 820 O O . ALA A 1 106 ? -0.397 3.261 1.665 1.00 98.81 106 ALA A O 1
ATOM 821 N N . VAL A 1 107 ? -1.586 5.068 1.055 1.00 98.56 107 VAL A N 1
ATOM 822 C CA . VAL A 1 107 ? -0.633 6.042 1.595 1.00 98.56 107 VAL A CA 1
ATOM 823 C C . VAL A 1 107 ? -1.361 7.168 2.317 1.00 98.56 107 VAL A C 1
ATOM 825 O O . VAL A 1 107 ? -1.789 8.139 1.702 1.00 98.56 107 VAL A O 1
ATOM 828 N N . VAL A 1 108 ? -1.439 7.026 3.637 1.00 98.50 108 VAL A N 1
ATOM 829 C CA . VAL A 1 108 ? -1.697 8.102 4.600 1.00 98.50 108 VAL A CA 1
ATOM 830 C C . VAL A 1 108 ? -0.552 8.021 5.602 1.00 98.50 108 VAL A C 1
ATOM 832 O O . VAL A 1 108 ? -0.483 7.084 6.396 1.00 98.50 108 VAL A O 1
ATOM 835 N N . ASP A 1 109 ? 0.438 8.903 5.465 1.00 97.44 109 ASP A N 1
ATOM 836 C CA . ASP A 1 109 ? 1.771 8.668 6.040 1.00 97.44 109 ASP A CA 1
ATOM 837 C C . ASP A 1 109 ? 2.402 9.935 6.642 1.00 97.44 109 ASP A C 1
ATOM 839 O O . ASP A 1 109 ? 3.371 10.470 6.096 1.00 97.44 109 ASP A O 1
ATOM 843 N N . PRO A 1 110 ? 1.901 10.416 7.797 1.00 94.94 110 PRO A N 1
ATOM 844 C CA . PRO A 1 110 ? 2.529 11.530 8.513 1.00 94.94 110 PRO A CA 1
ATOM 845 C C . PRO A 1 110 ? 3.959 11.214 8.983 1.00 94.94 110 PRO A C 1
ATOM 847 O O . PRO A 1 110 ? 4.729 12.127 9.267 1.00 94.94 110 PRO A O 1
ATOM 850 N N . GLY A 1 111 ? 4.318 9.927 9.064 1.00 92.12 111 GLY A N 1
ATOM 851 C CA . GLY A 1 111 ? 5.637 9.442 9.465 1.00 92.12 111 GLY A CA 1
ATOM 852 C C . GLY A 1 111 ? 6.602 9.206 8.301 1.00 92.12 111 GLY A C 1
ATOM 853 O O . GLY A 1 111 ? 7.622 8.541 8.499 1.00 92.12 111 GLY A O 1
ATOM 854 N N . VAL A 1 112 ? 6.313 9.681 7.086 1.00 94.31 112 VAL A N 1
ATOM 855 C CA . VAL A 1 112 ? 7.214 9.494 5.938 1.00 94.31 112 VAL A CA 1
ATOM 856 C C . VAL A 1 112 ? 8.615 10.049 6.236 1.00 94.31 112 VAL A C 1
ATOM 858 O O . VAL A 1 112 ? 8.766 11.107 6.843 1.00 94.31 112 VAL A O 1
ATOM 861 N N . GLY A 1 113 ? 9.653 9.306 5.847 1.00 85.31 113 GLY A N 1
ATOM 862 C CA . GLY A 1 113 ? 11.048 9.669 6.120 1.00 85.31 113 GLY A CA 1
ATOM 863 C C . GLY A 1 113 ? 11.522 9.421 7.556 1.00 85.31 113 GLY A C 1
ATOM 864 O O . GLY A 1 113 ? 12.677 9.709 7.856 1.00 85.31 113 GLY A O 1
ATOM 865 N N . SER A 1 1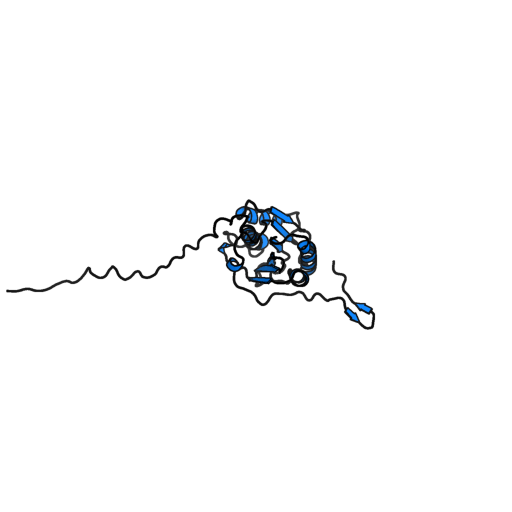14 ? 10.665 8.891 8.433 1.00 90.88 114 SER A N 1
ATOM 866 C CA . SER A 1 114 ? 11.060 8.389 9.755 1.00 90.88 114 SER A CA 1
ATOM 867 C C . SER A 1 114 ? 11.490 6.915 9.706 1.00 90.88 114 SER A C 1
ATOM 869 O O . SER A 1 114 ? 11.507 6.290 8.647 1.00 90.88 114 SER A O 1
ATOM 871 N N . GLU A 1 115 ? 11.756 6.337 10.880 1.00 91.38 115 GLU A N 1
ATOM 872 C CA . GLU A 1 115 ? 12.086 4.918 11.078 1.00 91.38 115 GLU A CA 1
ATOM 873 C C . GLU A 1 115 ? 10.904 3.954 10.824 1.00 91.38 115 GLU A C 1
ATOM 875 O O . GLU A 1 115 ? 11.052 2.738 10.963 1.00 91.38 115 GLU A O 1
ATOM 880 N N . ARG A 1 116 ? 9.708 4.461 10.481 1.00 95.69 116 ARG A N 1
ATOM 881 C CA . ARG A 1 116 ? 8.536 3.612 10.216 1.00 95.69 116 ARG A CA 1
ATOM 882 C C . ARG A 1 116 ? 8.768 2.717 8.997 1.00 95.69 116 ARG A C 1
ATOM 884 O O . ARG A 1 116 ? 9.160 3.170 7.915 1.00 95.69 116 ARG A O 1
ATOM 891 N N . LYS A 1 117 ? 8.444 1.435 9.137 1.00 97.56 117 LYS A N 1
ATOM 892 C CA . LYS A 1 117 ? 8.692 0.436 8.094 1.00 97.56 117 LYS A CA 1
ATOM 893 C C . LYS A 1 117 ? 7.784 0.627 6.885 1.00 97.56 117 LYS A C 1
ATOM 895 O O . LYS A 1 117 ? 6.680 1.158 6.979 1.00 97.56 117 LYS A O 1
ATOM 900 N N . ALA A 1 118 ? 8.275 0.201 5.731 1.00 98.31 118 ALA A N 1
ATOM 901 C CA . ALA A 1 118 ? 7.479 -0.003 4.530 1.00 98.31 118 ALA A CA 1
ATOM 902 C C . ALA A 1 118 ? 7.087 -1.485 4.488 1.00 98.31 118 ALA A C 1
ATOM 904 O O . ALA A 1 118 ? 7.953 -2.332 4.699 1.00 98.31 118 ALA A O 1
ATOM 905 N N . ILE A 1 119 ? 5.813 -1.807 4.260 1.00 98.75 119 ILE A N 1
ATOM 906 C CA . ILE A 1 119 ? 5.304 -3.178 4.404 1.00 98.75 119 ILE A CA 1
ATOM 907 C C . ILE A 1 119 ? 4.405 -3.609 3.249 1.00 98.75 119 ILE A C 1
ATOM 909 O O . ILE A 1 119 ? 3.761 -2.787 2.591 1.00 98.75 119 ILE A O 1
ATOM 913 N N . VAL A 1 120 ? 4.363 -4.925 3.035 1.00 98.81 120 VAL A N 1
ATOM 914 C CA . VAL A 1 120 ? 3.352 -5.601 2.221 1.00 98.81 120 VAL A CA 1
ATOM 915 C C . VAL A 1 120 ? 2.603 -6.596 3.086 1.00 98.81 120 VAL A C 1
ATOM 917 O O . VAL A 1 120 ? 3.204 -7.492 3.679 1.00 98.81 120 VAL A O 1
ATOM 920 N N . LEU A 1 121 ? 1.286 -6.454 3.109 1.00 98.62 121 LEU A N 1
ATOM 921 C CA . LEU A 1 121 ? 0.356 -7.381 3.726 1.00 98.62 121 LEU A CA 1
ATOM 922 C C . LEU A 1 121 ? -0.355 -8.203 2.651 1.00 98.62 121 LEU A C 1
ATOM 924 O O . LEU A 1 121 ? -0.740 -7.669 1.613 1.00 98.62 121 LEU A O 1
ATOM 928 N N . LYS A 1 122 ? -0.555 -9.491 2.913 1.00 98.75 122 LYS A N 1
ATOM 929 C CA . LYS A 1 122 ? -1.422 -10.381 2.147 1.00 98.75 122 LYS A CA 1
ATOM 930 C C . LYS A 1 122 ? -2.554 -10.871 3.043 1.00 98.75 122 LYS A C 1
ATOM 932 O O . LYS A 1 122 ? -2.291 -11.407 4.122 1.00 98.75 122 LYS A O 1
ATOM 937 N N . THR A 1 123 ? -3.789 -10.708 2.590 1.00 98.62 123 THR A N 1
ATOM 938 C CA . THR A 1 123 ? -4.988 -11.192 3.287 1.00 98.62 123 THR A CA 1
ATOM 939 C C . THR A 1 123 ? -5.253 -12.668 2.997 1.00 98.62 123 THR A C 1
ATOM 941 O O . THR A 1 123 ? -4.706 -13.240 2.047 1.00 98.62 123 THR A O 1
ATOM 944 N N . GLU A 1 124 ? -6.104 -13.301 3.806 1.00 97.19 124 GLU A N 1
ATOM 945 C CA . GLU A 1 124 ? -6.484 -14.714 3.633 1.00 97.19 124 GLU A CA 1
ATOM 946 C C . GLU A 1 124 ? -7.198 -14.968 2.302 1.00 97.19 124 GLU A C 1
ATOM 948 O O . GLU A 1 124 ? -6.976 -15.991 1.652 1.00 97.19 124 GLU A O 1
ATOM 953 N N . ASP A 1 125 ? -7.977 -13.992 1.838 1.00 95.56 125 ASP A N 1
ATOM 954 C CA . ASP A 1 125 ? -8.652 -14.021 0.541 1.00 95.56 125 ASP A CA 1
ATOM 955 C C . ASP A 1 125 ? -7.745 -13.627 -0.645 1.00 95.56 125 ASP A C 1
ATOM 957 O O . ASP A 1 125 ? -8.210 -13.496 -1.781 1.00 95.56 125 ASP A O 1
ATOM 961 N N . GLY A 1 126 ? -6.438 -13.473 -0.412 1.00 97.50 126 GLY A N 1
ATOM 962 C CA . GLY A 1 126 ? -5.422 -13.353 -1.454 1.00 97.50 126 GLY A CA 1
ATOM 963 C C . GLY A 1 126 ? -5.271 -11.965 -2.074 1.00 97.50 126 GLY A C 1
ATOM 964 O O . GLY A 1 126 ? -4.778 -11.867 -3.199 1.00 97.50 126 GLY A O 1
ATOM 965 N N . LYS A 1 127 ? -5.691 -10.895 -1.396 1.00 98.69 127 LYS A N 1
ATOM 966 C CA . LYS A 1 127 ? -5.389 -9.508 -1.789 1.00 98.69 127 LYS A CA 1
ATOM 967 C C . LYS A 1 127 ? -4.071 -9.054 -1.164 1.00 98.69 127 LYS A C 1
ATOM 969 O O . LYS A 1 127 ? -3.612 -9.625 -0.177 1.00 98.69 127 LYS A O 1
ATOM 974 N N . TYR A 1 128 ? -3.457 -8.033 -1.752 1.00 98.88 128 TYR A N 1
ATOM 975 C CA . TYR A 1 128 ? -2.162 -7.500 -1.330 1.00 98.88 128 TYR A CA 1
ATOM 976 C C . TYR A 1 128 ? -2.291 -6.019 -0.996 1.00 98.88 128 TYR A C 1
ATOM 978 O O . TYR A 1 128 ? -2.952 -5.300 -1.731 1.00 98.88 128 TYR A O 1
ATOM 986 N N . PHE A 1 129 ? -1.633 -5.541 0.054 1.00 98.88 129 PHE A N 1
ATOM 987 C CA . PHE A 1 129 ? -1.694 -4.151 0.504 1.00 98.88 129 PHE A CA 1
ATOM 988 C C . PHE A 1 129 ? -0.281 -3.637 0.751 1.00 98.88 129 PHE A C 1
ATOM 990 O O . PHE A 1 129 ? 0.466 -4.222 1.529 1.00 98.88 129 PHE A O 1
ATOM 997 N N . VAL A 1 130 ? 0.094 -2.562 0.063 1.00 98.94 130 VAL A N 1
ATOM 998 C CA . VAL A 1 130 ? 1.439 -1.977 0.055 1.00 98.94 130 VAL A CA 1
ATOM 999 C C . VAL A 1 130 ? 1.369 -0.574 0.649 1.00 98.94 130 VAL A C 1
ATOM 1001 O O . VAL A 1 130 ? 0.611 0.264 0.153 1.00 98.94 130 VAL A O 1
ATOM 1004 N N . GLY A 1 131 ? 2.139 -0.307 1.705 1.00 98.75 131 GLY A N 1
ATOM 1005 C CA . GLY A 1 131 ? 2.046 0.967 2.422 1.00 98.75 131 GLY A CA 1
ATOM 1006 C C . GLY A 1 131 ? 2.935 1.075 3.668 1.00 98.75 131 GLY A C 1
ATOM 1007 O O . GLY A 1 131 ? 3.831 0.249 3.869 1.00 98.75 131 GLY A O 1
ATOM 1008 N N . PRO A 1 132 ? 2.742 2.127 4.483 1.00 98.69 132 PRO A N 1
ATOM 1009 C CA . PRO A 1 132 ? 3.481 2.343 5.726 1.00 98.69 132 PRO A CA 1
ATOM 1010 C C . PRO A 1 132 ? 2.999 1.429 6.867 1.00 98.69 132 PRO A C 1
ATOM 1012 O O . PRO A 1 132 ? 1.805 1.197 7.030 1.00 98.69 132 PRO A O 1
ATOM 1015 N N . ASP A 1 133 ? 3.922 0.974 7.717 1.00 98.50 133 ASP A N 1
ATOM 1016 C CA . ASP A 1 133 ? 3.606 0.308 8.989 1.00 98.50 133 ASP A CA 1
ATOM 1017 C C . ASP A 1 133 ? 3.304 1.351 10.072 1.00 98.50 133 ASP A C 1
ATOM 1019 O O . ASP A 1 133 ? 4.163 1.719 10.874 1.00 98.50 133 ASP A O 1
ATOM 1023 N N . ASN A 1 134 ? 2.097 1.914 10.024 1.00 98.06 134 ASN A N 1
ATOM 1024 C CA . ASN A 1 134 ? 1.644 2.969 10.937 1.00 98.06 134 ASN A CA 1
ATOM 1025 C C . ASN A 1 134 ? 0.215 2.751 11.465 1.00 98.06 134 ASN A C 1
ATOM 1027 O O . ASN A 1 134 ? -0.367 3.661 12.049 1.00 98.06 134 ASN A O 1
ATOM 1031 N N . GLY A 1 135 ? -0.351 1.562 11.243 1.00 98.00 135 GLY A N 1
ATOM 1032 C CA . GLY A 1 135 ? -1.726 1.232 11.611 1.00 98.00 135 GLY A CA 1
ATOM 1033 C C . GLY A 1 135 ? -2.746 1.370 10.480 1.00 98.00 135 GLY A C 1
ATOM 1034 O O . GLY A 1 135 ? -3.876 0.921 10.657 1.00 98.00 135 GLY A O 1
ATOM 1035 N N . LEU A 1 136 ? -2.370 1.880 9.300 1.00 98.56 136 LEU A N 1
ATOM 1036 C CA . LEU A 1 136 ? -3.282 2.025 8.152 1.00 98.56 136 LEU A CA 1
ATOM 1037 C C . LEU A 1 136 ? -3.934 0.701 7.705 1.00 98.56 136 LEU A C 1
ATOM 1039 O O . LEU A 1 136 ? -5.010 0.707 7.117 1.00 98.56 136 LEU A O 1
ATOM 1043 N N . PHE A 1 137 ? -3.308 -0.444 7.993 1.00 98.56 137 PHE A N 1
ATOM 1044 C CA . PHE A 1 137 ? -3.837 -1.772 7.657 1.00 98.56 137 PHE A CA 1
ATOM 1045 C C . PHE A 1 137 ? -4.578 -2.470 8.799 1.00 98.56 137 PHE A C 1
ATOM 1047 O O . PHE A 1 137 ? -4.968 -3.621 8.636 1.00 98.56 137 PHE A O 1
ATOM 1054 N N . THR A 1 138 ? -4.816 -1.787 9.922 1.00 97.94 138 THR A N 1
ATOM 1055 C CA . THR A 1 138 ? -5.509 -2.362 11.088 1.00 97.94 138 THR A CA 1
ATOM 1056 C C . THR A 1 138 ? -6.865 -2.950 10.705 1.00 97.94 138 THR A C 1
ATOM 1058 O O . THR A 1 138 ? -7.062 -4.156 10.805 1.00 97.94 138 THR A O 1
ATOM 1061 N N . SER A 1 139 ? -7.766 -2.131 10.154 1.00 97.31 139 SER A N 1
ATOM 1062 C CA . SER A 1 139 ? -9.114 -2.584 9.787 1.00 97.31 139 SER A CA 1
ATOM 1063 C C . SER A 1 139 ? -9.107 -3.620 8.658 1.00 97.31 139 SER A C 1
ATOM 1065 O O . SER A 1 139 ? -9.987 -4.469 8.595 1.00 97.31 139 SER A O 1
ATOM 1067 N N . VAL A 1 140 ? -8.098 -3.595 7.778 1.00 98.19 140 VAL A N 1
ATOM 1068 C CA . VAL A 1 140 ? -7.925 -4.623 6.738 1.00 98.19 140 VAL A CA 1
ATOM 1069 C C . VAL A 1 140 ? -7.614 -5.977 7.374 1.00 98.19 140 VAL A C 1
ATOM 1071 O O . VAL A 1 140 ? -8.205 -6.977 6.981 1.00 98.19 140 VAL A O 1
ATOM 1074 N N . ILE A 1 141 ? -6.710 -6.014 8.356 1.00 97.50 141 ILE A N 1
ATOM 1075 C CA . ILE A 1 141 ? -6.362 -7.236 9.093 1.00 97.50 141 ILE A CA 1
ATOM 1076 C C . ILE A 1 141 ? -7.575 -7.766 9.852 1.00 97.50 141 ILE A C 1
ATOM 1078 O O . ILE A 1 141 ? -7.855 -8.961 9.782 1.00 97.50 141 ILE A O 1
ATOM 1082 N N . ASP A 1 142 ? -8.289 -6.881 10.544 1.00 95.69 142 ASP A N 1
ATOM 1083 C CA . ASP A 1 142 ? -9.434 -7.257 11.372 1.00 95.69 142 ASP A CA 1
ATOM 1084 C C . ASP A 1 142 ? -10.590 -7.834 10.538 1.00 95.69 142 ASP A C 1
ATOM 1086 O O . ASP A 1 142 ? -11.261 -8.766 10.981 1.00 95.69 142 ASP A O 1
ATOM 1090 N N . GLU A 1 143 ? -10.826 -7.303 9.332 1.00 95.62 143 GLU A N 1
ATOM 1091 C CA . GLU A 1 143 ? -11.971 -7.690 8.497 1.00 95.62 143 GLU A CA 1
ATOM 1092 C C . GLU A 1 143 ? -11.653 -8.767 7.449 1.00 95.62 143 GLU A C 1
ATOM 1094 O O . GLU A 1 143 ? -12.501 -9.618 7.180 1.00 95.62 143 GLU A O 1
ATOM 1099 N N . LEU A 1 144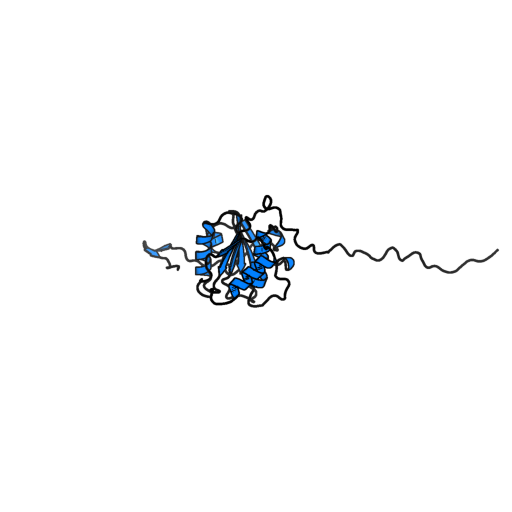 ? -10.458 -8.744 6.847 1.00 97.12 144 LEU A N 1
ATOM 1100 C CA . LEU A 1 144 ? -10.074 -9.634 5.736 1.00 97.12 144 LEU A CA 1
ATOM 1101 C C . LEU A 1 144 ? -9.036 -10.699 6.134 1.00 97.12 144 LEU A C 1
ATOM 1103 O O . LEU A 1 144 ? -8.659 -11.541 5.312 1.00 97.12 144 LEU A O 1
ATOM 1107 N N . GLY A 1 145 ? -8.573 -10.667 7.385 1.00 97.94 145 GLY A N 1
ATOM 1108 C CA . GLY A 1 145 ? -7.582 -11.592 7.923 1.00 97.94 145 GLY A CA 1
ATOM 1109 C C . GLY A 1 145 ? -6.159 -11.316 7.432 1.00 97.94 145 GLY A C 1
ATOM 1110 O O . GLY A 1 145 ? -5.925 -10.680 6.403 1.00 97.94 145 GLY A O 1
ATOM 1111 N N . LEU A 1 146 ? -5.174 -11.832 8.169 1.00 98.06 146 LEU A N 1
ATOM 1112 C CA . LEU A 1 146 ? -3.754 -11.724 7.836 1.00 98.06 146 LEU A CA 1
ATOM 1113 C C . LEU A 1 146 ? -3.189 -13.099 7.474 1.00 98.06 146 LEU A C 1
ATOM 1115 O O . LEU A 1 146 ? -2.978 -13.933 8.350 1.00 98.06 146 LEU A O 1
ATOM 1119 N N . ALA A 1 147 ? -2.862 -13.303 6.197 1.00 98.06 147 ALA A N 1
ATOM 1120 C CA . ALA A 1 147 ? -2.150 -14.497 5.751 1.00 98.06 147 ALA A CA 1
ATOM 1121 C C . ALA A 1 147 ? -0.631 -14.334 5.872 1.00 98.06 147 ALA A C 1
ATOM 1123 O O . ALA A 1 147 ? 0.069 -15.251 6.299 1.00 98.06 147 ALA A O 1
ATOM 1124 N N . GLU A 1 148 ? -0.104 -13.177 5.466 1.00 98.31 148 GLU A N 1
ATOM 1125 C CA . GLU A 1 148 ? 1.338 -12.946 5.427 1.00 98.31 148 GLU A CA 1
ATOM 1126 C C . GLU A 1 148 ? 1.672 -11.457 5.507 1.00 98.31 148 GLU A C 1
ATOM 1128 O O . GLU A 1 148 ? 1.010 -10.632 4.882 1.00 98.31 148 GLU A O 1
ATOM 1133 N N . LEU A 1 149 ? 2.721 -11.107 6.250 1.00 98.62 149 LEU A N 1
ATOM 1134 C CA . LEU A 1 149 ? 3.227 -9.741 6.351 1.00 98.62 149 LEU A CA 1
ATOM 1135 C C . LEU A 1 149 ? 4.732 -9.730 6.101 1.00 98.62 149 LEU A C 1
ATOM 1137 O O . LEU A 1 149 ? 5.465 -10.541 6.676 1.00 98.62 149 LEU A O 1
ATOM 1141 N N . ARG A 1 150 ? 5.201 -8.793 5.278 1.00 98.75 150 ARG A N 1
ATOM 1142 C CA . ARG A 1 150 ? 6.622 -8.618 4.971 1.00 98.75 150 ARG A CA 1
ATOM 1143 C C . ARG A 1 150 ? 7.056 -7.173 5.043 1.00 98.75 150 ARG A C 1
ATOM 1145 O O . ARG A 1 150 ? 6.313 -6.269 4.669 1.00 98.75 150 ARG A O 1
ATOM 1152 N N . GLU A 1 151 ? 8.300 -6.990 5.457 1.00 98.69 151 GLU A N 1
ATOM 1153 C CA . GLU A 1 151 ? 8.989 -5.714 5.337 1.00 98.69 151 GLU A CA 1
ATOM 1154 C C . GLU A 1 151 ? 9.485 -5.541 3.901 1.00 98.69 151 GLU A C 1
ATOM 1156 O O . GLU A 1 151 ? 10.024 -6.472 3.305 1.00 98.69 151 GLU A O 1
ATOM 1161 N N . ILE A 1 152 ? 9.323 -4.345 3.347 1.00 98.50 152 ILE A N 1
ATOM 1162 C CA . ILE A 1 152 ? 9.864 -3.981 2.043 1.00 98.50 152 ILE A CA 1
ATOM 1163 C C . ILE A 1 152 ? 11.322 -3.577 2.239 1.00 98.50 152 ILE A C 1
ATOM 1165 O O . ILE A 1 152 ? 11.622 -2.438 2.594 1.00 98.50 152 ILE A O 1
ATOM 1169 N N . THR A 1 153 ? 12.232 -4.508 1.965 1.00 97.88 153 THR A N 1
ATOM 1170 C CA . THR A 1 153 ? 13.679 -4.273 2.091 1.00 97.88 153 THR A CA 1
ATOM 1171 C C . THR A 1 153 ? 14.440 -4.501 0.792 1.00 97.88 153 THR A C 1
ATOM 1173 O O . THR A 1 153 ? 15.639 -4.245 0.751 1.00 97.88 153 THR A O 1
ATOM 1176 N N . ASN A 1 154 ? 13.790 -5.004 -0.263 1.00 97.56 154 ASN A N 1
ATOM 1177 C CA . ASN A 1 154 ? 14.452 -5.286 -1.533 1.00 97.56 154 ASN A CA 1
ATOM 1178 C C . ASN A 1 154 ? 14.527 -4.031 -2.434 1.00 97.56 154 ASN A C 1
ATOM 1180 O O . ASN A 1 154 ? 13.515 -3.653 -3.033 1.00 97.56 154 ASN A O 1
ATOM 1184 N N . PRO A 1 155 ? 15.710 -3.404 -2.608 1.00 96.06 155 PRO A N 1
ATOM 1185 C CA . PRO A 1 155 ? 15.849 -2.209 -3.438 1.00 96.06 155 PRO A CA 1
ATOM 1186 C C . PRO A 1 155 ? 15.628 -2.482 -4.932 1.00 96.06 155 PRO A C 1
ATOM 1188 O O . PRO A 1 155 ? 15.341 -1.550 -5.679 1.00 96.06 155 PRO A O 1
ATOM 1191 N N . ALA A 1 156 ? 15.716 -3.740 -5.387 1.00 96.56 156 ALA A N 1
ATOM 1192 C CA . ALA A 1 156 ? 15.457 -4.093 -6.783 1.00 96.56 156 ALA A CA 1
ATOM 1193 C C . ALA A 1 156 ? 13.987 -3.895 -7.189 1.00 96.56 156 ALA A C 1
ATOM 1195 O O . ALA A 1 156 ? 13.704 -3.785 -8.381 1.00 96.56 156 ALA A O 1
ATOM 1196 N N . LEU A 1 157 ? 13.075 -3.833 -6.211 1.00 97.31 157 LEU A N 1
ATOM 1197 C CA . LEU A 1 157 ? 11.645 -3.582 -6.416 1.00 97.31 157 LEU A CA 1
ATOM 1198 C C . LEU A 1 157 ? 11.256 -2.113 -6.189 1.00 97.31 157 LEU A C 1
ATOM 1200 O O . LEU A 1 157 ? 10.089 -1.751 -6.324 1.00 97.31 157 LEU A O 1
ATOM 1204 N N . MET A 1 158 ? 12.218 -1.269 -5.813 1.00 96.94 158 MET A N 1
ATOM 1205 C CA . MET A 1 158 ? 12.019 0.159 -5.584 1.00 96.94 158 MET A CA 1
ATOM 1206 C C . MET A 1 158 ? 12.409 0.959 -6.828 1.00 96.94 158 MET A C 1
ATOM 1208 O O . MET A 1 158 ? 12.974 0.448 -7.801 1.00 96.94 158 MET A O 1
ATOM 1212 N N . ARG A 1 159 ? 12.119 2.259 -6.815 1.00 92.50 159 ARG A N 1
ATOM 1213 C CA . ARG A 1 159 ? 12.555 3.151 -7.886 1.00 92.50 159 ARG A CA 1
ATOM 1214 C C . ARG A 1 159 ? 14.086 3.181 -7.952 1.00 92.50 159 ARG A C 1
ATOM 1216 O O . ARG A 1 159 ? 14.756 3.364 -6.947 1.00 92.50 159 ARG A O 1
ATOM 1223 N N . LYS A 1 160 ? 14.638 3.071 -9.165 1.00 85.06 160 LYS A N 1
ATOM 1224 C CA . LYS A 1 160 ? 16.097 3.045 -9.413 1.00 85.06 160 LYS A CA 1
ATOM 1225 C C . LYS A 1 160 ? 16.814 4.380 -9.181 1.00 85.06 160 LYS A C 1
ATOM 1227 O O . LYS A 1 160 ? 18.040 4.417 -9.158 1.00 85.06 160 LYS A O 1
ATOM 1232 N N . ALA A 1 161 ? 16.064 5.476 -9.112 1.00 82.31 161 ALA A N 1
ATOM 1233 C CA . ALA A 1 161 ? 16.609 6.787 -8.787 1.00 82.31 161 ALA A CA 1
ATOM 1234 C C . ALA A 1 161 ? 16.819 6.914 -7.272 1.00 82.31 161 ALA A C 1
ATOM 1236 O O . ALA A 1 161 ? 16.338 6.087 -6.504 1.00 82.31 161 ALA A O 1
ATOM 1237 N N . GLU A 1 162 ? 17.492 7.979 -6.846 1.00 84.62 162 GLU A N 1
ATOM 1238 C CA . GLU A 1 162 ? 17.602 8.308 -5.427 1.00 84.62 162 GLU A CA 1
ATOM 1239 C C . GLU A 1 162 ? 16.207 8.411 -4.782 1.00 84.62 162 GLU A C 1
ATOM 1241 O O . GLU A 1 162 ? 15.306 9.079 -5.308 1.00 84.62 162 GLU A O 1
ATOM 1246 N N . LEU A 1 163 ? 16.023 7.698 -3.667 1.00 88.00 163 LEU A N 1
ATOM 1247 C CA . LEU A 1 163 ? 14.758 7.664 -2.941 1.00 88.00 163 LEU A CA 1
ATOM 1248 C C . LEU A 1 163 ? 14.551 9.000 -2.225 1.00 88.00 163 LEU A C 1
ATOM 1250 O O . LEU A 1 163 ? 15.428 9.482 -1.512 1.00 88.00 163 LEU A O 1
ATOM 1254 N N . SER A 1 164 ? 13.380 9.608 -2.404 1.00 88.06 164 SER A N 1
ATOM 1255 C CA . SER A 1 164 ? 13.030 10.846 -1.711 1.00 88.06 164 SER A CA 1
ATOM 1256 C C . SER A 1 164 ? 12.622 10.560 -0.277 1.00 88.06 164 SER A C 1
ATOM 1258 O O . SER A 1 164 ? 11.780 9.698 -0.039 1.00 88.06 164 SER A O 1
ATOM 1260 N N . SER A 1 165 ? 13.111 11.371 0.659 1.00 88.62 165 SER A N 1
ATOM 1261 C CA . SER A 1 165 ? 12.757 11.269 2.080 1.00 88.62 165 SER A CA 1
ATOM 1262 C C . SER A 1 165 ? 11.268 11.481 2.362 1.00 88.62 165 SER A C 1
ATOM 1264 O O . SER A 1 165 ? 10.761 11.001 3.367 1.00 88.62 165 SER A O 1
ATOM 1266 N N . THR A 1 166 ? 10.549 12.187 1.487 1.00 90.50 166 THR A N 1
ATOM 1267 C CA . THR A 1 166 ? 9.150 12.583 1.711 1.00 90.50 166 THR A CA 1
ATOM 1268 C C . THR A 1 166 ? 8.166 11.998 0.702 1.00 90.50 166 THR A C 1
ATOM 1270 O O . THR A 1 166 ? 6.986 12.332 0.753 1.00 90.50 166 THR A O 1
ATOM 1273 N N . PHE A 1 167 ? 8.605 11.132 -0.224 1.00 95.38 167 PHE A N 1
ATOM 1274 C CA . PHE A 1 167 ? 7.722 10.641 -1.291 1.00 95.38 167 PHE A CA 1
ATOM 1275 C C . PHE A 1 167 ? 7.831 9.136 -1.572 1.00 95.38 167 PHE A C 1
ATOM 1277 O O . PHE A 1 167 ? 7.903 8.682 -2.718 1.00 95.38 167 PHE A O 1
ATOM 1284 N N . HIS A 1 168 ? 7.744 8.338 -0.507 1.00 97.50 168 HIS A N 1
ATOM 1285 C CA . HIS A 1 168 ? 7.767 6.874 -0.591 1.00 97.50 168 HIS A CA 1
ATOM 1286 C C . HIS A 1 168 ? 6.605 6.280 -1.403 1.00 97.50 168 HIS A C 1
ATOM 1288 O O . HIS A 1 168 ? 6.765 5.205 -1.973 1.00 97.50 168 HIS A O 1
ATOM 1294 N N . GLY A 1 169 ? 5.478 6.989 -1.555 1.00 97.44 169 GLY A N 1
ATOM 1295 C CA . GLY A 1 169 ? 4.409 6.591 -2.480 1.00 97.44 169 GLY A CA 1
ATOM 1296 C C . GLY A 1 169 ? 4.913 6.352 -3.905 1.00 97.44 169 GLY A C 1
ATOM 1297 O O . GLY A 1 169 ? 4.601 5.330 -4.511 1.00 97.44 169 GLY A O 1
ATOM 1298 N N . ARG A 1 170 ? 5.742 7.266 -4.424 1.00 97.62 170 ARG A N 1
ATOM 1299 C CA . ARG A 1 170 ? 6.326 7.173 -5.770 1.00 97.62 170 ARG A CA 1
ATOM 1300 C C . ARG A 1 170 ? 7.555 6.276 -5.801 1.00 97.62 170 ARG A C 1
ATOM 1302 O O . ARG A 1 170 ? 7.775 5.581 -6.787 1.00 97.62 170 ARG A O 1
ATOM 1309 N N . ASP A 1 171 ? 8.375 6.342 -4.759 1.00 97.75 171 ASP A N 1
ATOM 1310 C CA . ASP A 1 171 ? 9.715 5.756 -4.795 1.00 97.75 171 ASP A CA 1
ATOM 1311 C C . ASP A 1 171 ? 9.764 4.305 -4.292 1.00 97.75 171 ASP A C 1
ATOM 1313 O O . ASP A 1 171 ? 10.656 3.559 -4.690 1.00 97.75 171 ASP A O 1
ATOM 1317 N N . ILE A 1 172 ? 8.792 3.882 -3.477 1.00 98.50 172 ILE A N 1
ATOM 1318 C CA . ILE A 1 172 ? 8.754 2.554 -2.849 1.00 98.50 172 ILE A CA 1
ATOM 1319 C C . ILE A 1 1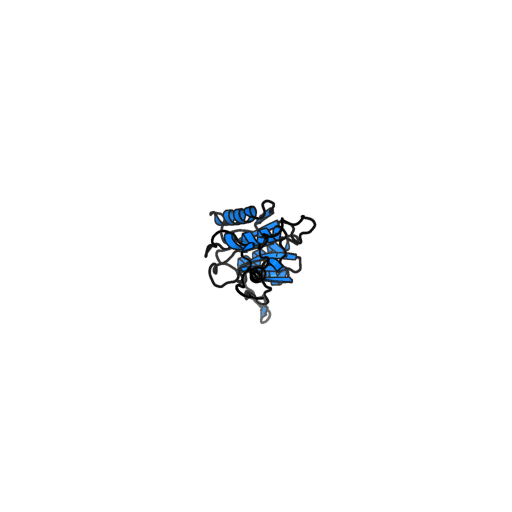72 ? 7.416 1.862 -3.127 1.00 98.50 172 ILE A C 1
ATOM 1321 O O . ILE A 1 172 ? 7.386 0.830 -3.791 1.00 98.50 172 ILE A O 1
ATOM 1325 N N . PHE A 1 173 ? 6.301 2.428 -2.658 1.00 98.75 173 PHE A N 1
ATOM 1326 C CA . PHE A 1 173 ? 5.019 1.716 -2.616 1.00 98.75 173 PHE A CA 1
ATOM 1327 C C . PHE A 1 173 ? 4.446 1.432 -4.009 1.00 98.75 173 PHE A C 1
ATOM 1329 O O . PHE A 1 173 ? 4.099 0.291 -4.306 1.00 98.75 173 PHE A O 1
ATOM 1336 N N . GLY A 1 174 ? 4.401 2.438 -4.888 1.00 98.56 174 GLY A N 1
ATOM 1337 C CA . GLY A 1 174 ? 3.988 2.257 -6.281 1.00 98.56 174 GLY A CA 1
ATOM 1338 C C . GLY A 1 174 ? 4.838 1.209 -7.019 1.00 98.56 174 GLY A C 1
ATOM 1339 O O . GLY A 1 174 ? 4.275 0.250 -7.545 1.00 98.56 174 GLY A O 1
ATOM 1340 N N . PRO A 1 175 ? 6.178 1.336 -7.032 1.00 98.56 175 PRO A N 1
ATOM 1341 C CA . PRO A 1 175 ? 7.072 0.348 -7.634 1.00 98.56 175 PRO A CA 1
ATOM 1342 C C . PRO A 1 175 ? 6.877 -1.091 -7.141 1.00 98.56 175 PRO A C 1
ATOM 1344 O O . PRO A 1 175 ? 6.719 -2.003 -7.953 1.00 98.56 175 PRO A O 1
ATOM 1347 N N . VAL A 1 176 ? 6.800 -1.296 -5.824 1.00 98.75 176 VAL A N 1
ATOM 1348 C CA . VAL A 1 176 ? 6.598 -2.629 -5.237 1.00 98.75 176 VAL A CA 1
ATOM 1349 C C . VAL A 1 176 ? 5.244 -3.206 -5.646 1.00 98.75 176 VAL A C 1
ATOM 1351 O O . VAL A 1 176 ? 5.165 -4.369 -6.046 1.00 98.75 176 VAL A O 1
ATOM 1354 N N . ALA A 1 177 ? 4.184 -2.395 -5.632 1.00 98.75 177 ALA A N 1
ATOM 1355 C CA . ALA A 1 177 ? 2.871 -2.827 -6.099 1.00 98.75 177 ALA A CA 1
ATOM 1356 C C . ALA A 1 177 ? 2.865 -3.199 -7.588 1.00 98.75 177 ALA A C 1
ATOM 1358 O O . ALA A 1 177 ? 2.225 -4.178 -7.970 1.00 98.75 177 ALA A O 1
ATOM 1359 N N . ALA A 1 178 ? 3.612 -2.468 -8.421 1.00 98.44 178 ALA A N 1
ATOM 1360 C CA . ALA A 1 178 ? 3.764 -2.784 -9.837 1.00 98.44 178 ALA A CA 1
ATOM 1361 C C . ALA A 1 178 ? 4.421 -4.155 -10.046 1.00 98.44 178 ALA A C 1
ATOM 1363 O O . ALA A 1 178 ? 3.929 -4.948 -10.847 1.00 98.44 178 ALA A O 1
ATOM 1364 N N . HIS A 1 179 ? 5.478 -4.466 -9.291 1.00 98.25 179 HIS A N 1
ATOM 1365 C CA . HIS A 1 179 ? 6.131 -5.777 -9.324 1.00 98.25 179 HIS A CA 1
ATOM 1366 C C . HIS A 1 179 ? 5.195 -6.909 -8.878 1.00 98.25 179 HIS A C 1
ATOM 1368 O O . HIS A 1 179 ? 5.070 -7.917 -9.576 1.00 98.25 179 HIS A O 1
ATOM 1374 N N . LEU A 1 180 ? 4.465 -6.730 -7.774 1.00 98.12 180 LEU A N 1
ATOM 1375 C CA . LEU A 1 180 ? 3.486 -7.718 -7.303 1.00 98.12 180 LEU A CA 1
ATOM 1376 C C . LEU A 1 180 ? 2.370 -7.953 -8.337 1.00 98.12 180 LEU A C 1
ATOM 1378 O O . LEU A 1 180 ? 2.063 -9.095 -8.687 1.00 98.12 180 LEU A O 1
ATOM 1382 N N . ALA A 1 181 ? 1.804 -6.887 -8.907 1.00 97.69 181 ALA A N 1
ATOM 1383 C CA . ALA A 1 181 ? 0.800 -6.981 -9.971 1.00 97.69 181 ALA A CA 1
ATOM 1384 C C . ALA A 1 181 ? 1.360 -7.612 -11.267 1.00 97.69 181 ALA A C 1
ATOM 1386 O O . ALA A 1 181 ? 0.633 -8.251 -12.035 1.00 97.69 181 ALA A O 1
ATOM 1387 N N . ALA A 1 182 ? 2.667 -7.474 -11.501 1.00 96.12 182 ALA A N 1
ATOM 1388 C CA . ALA A 1 182 ? 3.400 -8.126 -12.582 1.00 96.12 182 ALA A CA 1
ATOM 1389 C C . ALA A 1 182 ? 3.739 -9.606 -12.300 1.00 96.12 182 ALA A C 1
ATOM 1391 O O . ALA A 1 182 ? 4.218 -10.304 -13.198 1.00 96.12 182 ALA A O 1
ATOM 1392 N N . GLY A 1 183 ? 3.444 -10.101 -11.094 1.00 95.19 183 GLY A N 1
ATOM 1393 C CA . GLY A 1 183 ? 3.611 -11.497 -10.698 1.00 95.19 183 GLY A CA 1
ATOM 1394 C C . GLY A 1 183 ? 4.881 -11.801 -9.908 1.00 95.19 183 GLY A C 1
ATOM 1395 O O . GLY A 1 183 ? 5.176 -12.977 -9.722 1.00 95.19 183 GLY A O 1
ATOM 1396 N N . THR A 1 184 ? 5.631 -10.795 -9.451 1.00 96.12 184 THR A N 1
ATOM 1397 C CA . THR A 1 184 ? 6.765 -11.020 -8.544 1.00 96.12 184 THR A CA 1
ATOM 1398 C C . THR A 1 184 ? 6.288 -11.768 -7.288 1.00 96.12 184 THR A C 1
ATOM 1400 O O . THR A 1 184 ? 5.300 -11.342 -6.679 1.00 96.12 184 THR A O 1
ATOM 1403 N N . PRO A 1 185 ? 6.945 -12.877 -6.897 1.00 95.56 185 PRO A N 1
ATOM 1404 C CA . PRO A 1 185 ? 6.616 -13.603 -5.676 1.00 95.56 185 PRO A CA 1
ATOM 1405 C C . PRO A 1 185 ? 6.722 -12.714 -4.431 1.00 95.56 185 PRO A C 1
ATOM 1407 O O . PRO A 1 185 ? 7.613 -11.869 -4.328 1.00 95.56 185 PRO A O 1
ATOM 1410 N N . LEU A 1 186 ? 5.815 -12.903 -3.468 1.00 96.56 186 LEU A N 1
ATOM 1411 C CA . LEU A 1 186 ? 5.747 -12.060 -2.269 1.00 96.56 186 LEU A CA 1
ATOM 1412 C C . LEU A 1 186 ? 7.036 -12.156 -1.440 1.00 96.56 186 LEU A C 1
ATOM 1414 O O . LEU A 1 186 ? 7.478 -11.176 -0.848 1.00 96.56 186 LEU A O 1
ATOM 1418 N N . GLU A 1 187 ? 7.679 -13.318 -1.440 1.00 97.31 187 GLU A N 1
ATOM 1419 C CA . GLU A 1 187 ? 8.939 -13.570 -0.755 1.00 97.31 187 GLU A CA 1
ATOM 1420 C C . GLU A 1 187 ? 10.116 -12.728 -1.248 1.00 97.31 187 GLU A C 1
ATOM 1422 O O . GLU A 1 187 ? 11.032 -12.472 -0.466 1.00 97.31 187 GLU A O 1
ATOM 1427 N N . GLU A 1 188 ? 10.072 -12.232 -2.487 1.00 97.50 188 GLU A N 1
ATOM 1428 C CA . GLU A 1 188 ? 11.104 -11.341 -3.020 1.00 97.50 188 GLU A CA 1
ATOM 1429 C C . GLU A 1 188 ? 11.020 -9.923 -2.437 1.00 97.50 188 GLU A C 1
ATOM 1431 O O . GLU A 1 188 ? 11.973 -9.155 -2.567 1.00 97.50 188 GLU A O 1
ATOM 1436 N N . VAL A 1 189 ? 9.915 -9.556 -1.776 1.00 98.12 189 VAL A N 1
ATOM 1437 C CA . VAL A 1 189 ? 9.734 -8.221 -1.177 1.00 98.12 189 VAL A CA 1
ATOM 1438 C C . VAL A 1 189 ? 10.710 -7.973 -0.024 1.00 98.12 189 VAL A C 1
ATOM 1440 O O . VAL A 1 189 ? 11.264 -6.875 0.104 1.00 98.12 189 VAL A O 1
ATOM 1443 N N . GLY A 1 190 ? 10.937 -8.996 0.799 1.00 98.31 190 GLY A N 1
ATOM 1444 C CA . GLY A 1 190 ? 11.773 -8.911 1.990 1.00 98.31 190 GLY A CA 1
ATOM 1445 C C . GLY A 1 190 ? 11.365 -9.906 3.082 1.00 98.31 190 GLY A C 1
ATOM 1446 O O . GLY A 1 190 ? 10.611 -10.850 2.822 1.00 98.31 190 GLY A O 1
ATOM 1447 N N . PRO A 1 191 ? 11.898 -9.762 4.307 1.00 98.25 191 PRO A N 1
ATOM 1448 C CA . PRO A 1 191 ? 11.699 -10.723 5.386 1.00 98.25 191 PRO A CA 1
ATOM 1449 C C . PRO A 1 191 ? 10.265 -10.712 5.931 1.00 98.25 191 PRO A C 1
ATOM 1451 O O . PRO A 1 191 ? 9.575 -9.694 5.904 1.00 98.25 191 PRO A O 1
ATOM 1454 N N . LEU A 1 192 ? 9.842 -11.853 6.485 1.00 98.38 192 LEU A N 1
ATOM 1455 C CA . LEU A 1 192 ? 8.581 -11.968 7.220 1.00 98.38 192 LEU A CA 1
ATOM 1456 C C . LEU A 1 192 ? 8.590 -11.089 8.473 1.00 98.38 192 LEU A C 1
ATOM 1458 O O . LEU A 1 192 ? 9.567 -11.062 9.225 1.00 98.38 192 LEU A O 1
ATOM 1462 N N . MET A 1 193 ? 7.458 -10.448 8.735 1.00 97.44 193 MET A N 1
ATOM 1463 C CA . MET A 1 193 ? 7.209 -9.678 9.946 1.00 97.44 193 MET A CA 1
ATOM 1464 C C . MET A 1 193 ? 6.223 -10.404 10.857 1.00 97.44 193 MET A C 1
ATOM 1466 O O . MET A 1 193 ? 5.273 -11.033 10.402 1.00 97.44 193 MET A O 1
ATOM 1470 N N . LYS A 1 194 ? 6.461 -10.301 12.168 1.00 93.81 194 LYS A N 1
ATOM 1471 C CA . LYS A 1 194 ? 5.559 -10.822 13.211 1.00 93.81 194 LYS A CA 1
ATOM 1472 C C . LYS A 1 194 ? 4.824 -9.723 13.970 1.00 93.81 194 LYS A C 1
ATOM 1474 O O . LYS A 1 194 ? 3.766 -9.978 14.526 1.00 93.81 194 LYS A O 1
ATOM 1479 N N . ASN A 1 195 ? 5.411 -8.530 14.002 1.00 95.00 195 ASN A N 1
ATOM 1480 C CA . ASN A 1 195 ? 4.886 -7.367 14.700 1.00 95.00 195 ASN A CA 1
ATOM 1481 C C . ASN A 1 195 ? 4.597 -6.284 13.669 1.00 95.00 195 ASN A C 1
ATOM 1483 O O . ASN A 1 195 ? 5.376 -6.130 12.728 1.00 95.00 195 ASN A O 1
ATOM 1487 N N . TYR A 1 196 ? 3.517 -5.551 13.885 1.00 96.00 196 TYR A N 1
ATOM 1488 C CA . TYR A 1 196 ? 3.074 -4.421 13.080 1.00 96.00 196 TYR A CA 1
ATOM 1489 C C . TYR A 1 196 ? 2.337 -3.438 13.984 1.00 96.00 196 TYR A C 1
ATOM 1491 O O . TYR A 1 196 ? 1.914 -3.795 15.090 1.00 96.00 196 TYR A O 1
ATOM 1499 N N . VAL A 1 197 ? 2.207 -2.199 13.529 1.00 96.56 197 VAL A N 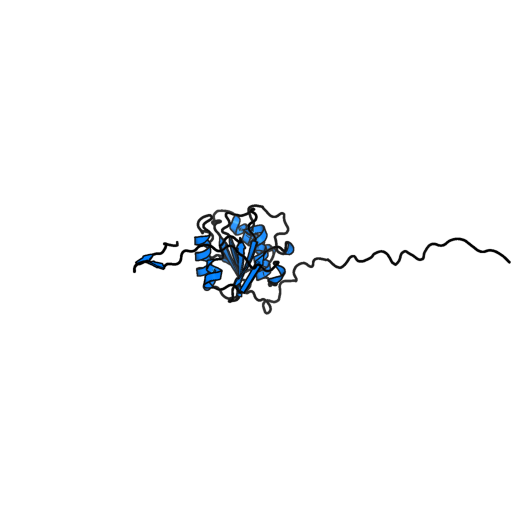1
ATOM 1500 C CA . VAL A 1 197 ? 1.438 -1.176 14.232 1.00 96.56 197 VAL A CA 1
ATOM 1501 C C . VAL A 1 197 ? -0.049 -1.459 14.042 1.00 96.56 197 VAL A C 1
ATOM 1503 O O . VAL A 1 197 ? -0.515 -1.642 12.920 1.00 96.56 197 VAL A O 1
ATOM 1506 N N . ASN A 1 198 ? -0.787 -1.481 15.148 1.00 93.81 198 ASN A N 1
ATOM 1507 C CA . ASN A 1 198 ? -2.233 -1.657 15.177 1.00 93.81 198 ASN A CA 1
ATOM 1508 C C . ASN A 1 198 ? -2.856 -0.430 15.867 1.00 93.81 198 ASN A C 1
ATOM 1510 O O . ASN A 1 198 ? -2.335 0.031 16.888 1.00 93.81 198 ASN A O 1
ATOM 1514 N N . LEU A 1 199 ? -3.902 0.143 15.272 1.00 92.31 199 LEU A N 1
ATOM 1515 C CA . LEU A 1 199 ? -4.633 1.266 15.852 1.00 92.31 199 LEU A CA 1
ATOM 1516 C C . LEU A 1 199 ? -5.516 0.767 16.998 1.00 92.31 199 LEU A C 1
ATOM 1518 O O . LEU A 1 199 ? -6.219 -0.229 16.859 1.00 92.31 199 LEU A O 1
ATOM 1522 N N . ASP A 1 200 ? -5.544 1.495 18.114 1.00 85.94 200 ASP A N 1
ATOM 1523 C CA . ASP A 1 200 ? -6.527 1.242 19.173 1.00 85.94 200 ASP A CA 1
ATOM 1524 C C . ASP A 1 200 ? -7.903 1.768 18.736 1.00 85.94 200 ASP A C 1
ATOM 1526 O O . ASP A 1 200 ? -8.306 2.883 19.070 1.00 85.94 200 ASP A O 1
ATOM 1530 N N . ILE A 1 201 ? -8.600 0.979 17.917 1.00 74.38 201 ILE A N 1
ATOM 1531 C CA . ILE A 1 201 ? -9.961 1.277 17.475 1.00 74.38 201 ILE A CA 1
ATOM 1532 C C . ILE A 1 201 ? -10.914 0.795 18.572 1.00 74.38 201 ILE A C 1
ATOM 1534 O O . ILE A 1 201 ? -11.176 -0.402 18.719 1.00 74.38 201 ILE A O 1
ATOM 1538 N N . GLN A 1 202 ? -11.437 1.734 19.364 1.00 70.75 202 GLN A N 1
ATOM 1539 C CA . GLN A 1 202 ? -12.371 1.427 20.448 1.00 70.75 202 GLN A CA 1
ATOM 1540 C C . GLN A 1 202 ? -13.651 0.794 19.880 1.00 70.75 202 GLN A C 1
ATOM 1542 O O . GLN A 1 202 ? -14.482 1.464 19.267 1.00 70.75 202 GLN A O 1
ATOM 1547 N N . GLN A 1 203 ? -13.842 -0.504 20.123 1.00 71.06 203 GLN A N 1
ATOM 1548 C CA . GLN A 1 203 ? -15.093 -1.171 19.772 1.00 71.06 203 GLN A CA 1
ATOM 1549 C C . GLN A 1 203 ? -16.250 -0.650 20.629 1.00 71.06 203 GLN A C 1
ATOM 1551 O O . GLN A 1 203 ? -16.096 -0.372 21.825 1.00 71.06 203 GLN A O 1
ATOM 1556 N N . ALA A 1 204 ? -17.437 -0.572 20.022 1.00 81.25 204 ALA A N 1
ATOM 1557 C CA . ALA A 1 204 ? -18.651 -0.246 20.751 1.00 81.25 204 ALA A CA 1
ATOM 1558 C C . ALA A 1 204 ? -18.871 -1.265 21.879 1.00 81.25 204 ALA A C 1
ATOM 1560 O O . ALA A 1 204 ? -18.820 -2.478 21.669 1.00 81.25 204 ALA A O 1
ATOM 1561 N N . ARG A 1 205 ? -19.126 -0.772 23.090 1.00 83.12 205 ARG A N 1
ATOM 1562 C CA . ARG A 1 205 ? -19.274 -1.599 24.291 1.00 83.12 205 ARG A CA 1
ATOM 1563 C C . ARG A 1 205 ? -20.553 -1.275 25.038 1.00 83.12 205 ARG A C 1
ATOM 1565 O O . ARG A 1 205 ? -20.983 -0.126 25.095 1.00 83.12 205 ARG A O 1
ATOM 1572 N N . VAL A 1 206 ? -21.133 -2.295 25.663 1.00 88.69 206 VAL A N 1
ATOM 1573 C CA . VAL A 1 206 ? -22.282 -2.121 26.554 1.00 88.69 206 VAL A CA 1
ATOM 1574 C C . VAL A 1 206 ? -21.778 -1.831 27.965 1.00 88.69 206 VAL A C 1
ATOM 1576 O O . VAL A 1 206 ? -21.121 -2.670 28.577 1.00 88.69 206 VAL A O 1
ATOM 1579 N N . VAL A 1 207 ? -22.097 -0.654 28.498 1.00 89.31 207 VAL A N 1
ATOM 1580 C CA . VAL A 1 207 ? -21.779 -0.247 29.872 1.00 89.31 207 VAL A CA 1
ATOM 1581 C C . VAL A 1 207 ? -23.076 0.145 30.566 1.00 89.31 207 VAL A C 1
ATOM 1583 O O . VAL A 1 207 ? -23.771 1.051 30.120 1.00 89.31 207 VAL A O 1
ATOM 1586 N N . ASN A 1 208 ? -23.425 -0.549 31.654 1.00 91.06 208 ASN A N 1
ATOM 1587 C CA . ASN A 1 208 ? -24.643 -0.292 32.438 1.00 91.06 208 ASN A CA 1
ATOM 1588 C C . ASN A 1 208 ? -25.938 -0.258 31.596 1.00 91.06 208 ASN A C 1
ATOM 1590 O O . ASN A 1 208 ? -26.824 0.559 31.836 1.00 91.06 208 ASN A O 1
ATOM 1594 N N . GLY A 1 209 ? -26.041 -1.127 30.585 1.00 90.50 209 GLY A N 1
ATOM 1595 C CA . GLY A 1 209 ? -27.195 -1.176 29.679 1.00 90.50 209 GLY A CA 1
ATOM 1596 C C . GLY A 1 209 ? -27.225 -0.077 28.609 1.00 90.50 209 GLY A C 1
ATOM 1597 O O . GLY A 1 209 ? -28.194 0.001 27.861 1.00 90.50 209 GLY A O 1
ATOM 1598 N N . GLN A 1 210 ? -26.182 0.751 28.506 1.00 86.56 210 GLN A N 1
ATOM 1599 C CA . GLN A 1 210 ? -26.003 1.737 27.438 1.00 86.56 210 GLN A CA 1
ATOM 1600 C C . GLN A 1 210 ? -24.950 1.252 26.443 1.00 86.56 210 GLN A C 1
ATOM 1602 O O . GLN A 1 210 ? -23.937 0.687 26.846 1.00 86.56 210 GLN A O 1
ATOM 1607 N N . ILE A 1 211 ? -25.170 1.489 25.149 1.00 88.44 211 ILE A N 1
ATOM 1608 C CA . ILE A 1 211 ? -24.149 1.272 24.119 1.00 88.44 211 ILE A CA 1
ATOM 1609 C C . ILE A 1 211 ? -23.295 2.539 24.052 1.00 88.44 211 ILE A C 1
ATOM 1611 O O . ILE A 1 211 ? -23.807 3.615 23.751 1.00 88.44 211 ILE A O 1
ATOM 1615 N N . ILE A 1 212 ? -22.005 2.406 24.349 1.00 85.12 212 ILE A N 1
ATOM 1616 C CA . ILE A 1 212 ? -21.003 3.458 24.192 1.00 85.12 212 ILE A CA 1
ATOM 1617 C C . ILE A 1 212 ? -20.173 3.110 22.964 1.00 85.12 212 ILE A C 1
ATOM 1619 O O . ILE A 1 212 ? -19.596 2.028 22.901 1.00 85.12 212 ILE A O 1
ATOM 1623 N N . GLY A 1 213 ? -20.102 4.032 22.015 1.00 81.62 213 GLY A N 1
ATOM 1624 C CA . GLY A 1 213 ? -19.237 3.946 20.847 1.00 81.62 213 GLY A CA 1
ATOM 1625 C C . GLY A 1 213 ? -18.758 5.335 20.450 1.00 81.62 213 GLY A C 1
ATOM 1626 O O . GLY A 1 213 ? -19.169 6.335 21.043 1.00 81.62 213 GLY A O 1
ATOM 1627 N N . GLU A 1 214 ? -17.895 5.383 19.448 1.00 76.00 214 GLU A N 1
ATOM 1628 C CA . GLU A 1 214 ? -17.424 6.615 18.826 1.00 76.00 214 GLU A CA 1
ATOM 1629 C C . GLU A 1 214 ? -18.042 6.752 17.432 1.00 76.00 214 GLU A C 1
ATOM 1631 O O . GLU A 1 214 ? -18.333 5.751 16.774 1.00 76.00 214 GLU A O 1
ATOM 1636 N N . ILE A 1 215 ? -18.283 7.989 16.991 1.00 69.44 215 ILE A N 1
ATOM 1637 C CA . ILE A 1 215 ? -18.676 8.249 15.605 1.00 69.44 215 ILE A CA 1
ATOM 1638 C C . ILE A 1 215 ? -17.392 8.245 14.778 1.00 69.44 215 ILE A C 1
ATOM 1640 O O . ILE A 1 215 ? -16.639 9.214 14.805 1.00 69.44 215 ILE A O 1
ATOM 1644 N N . SER A 1 216 ? -17.149 7.149 14.068 1.00 64.50 216 SER A N 1
ATOM 1645 C CA . SER A 1 216 ? -16.105 7.053 13.045 1.00 64.50 216 SER A CA 1
ATOM 1646 C C . SER A 1 216 ? -16.635 7.654 11.738 1.00 64.50 216 SER A C 1
ATOM 1648 O O . SER A 1 216 ? -17.787 7.392 11.381 1.00 64.50 216 SER A O 1
ATOM 1650 N N . ALA A 1 217 ? -15.834 8.493 11.075 1.00 52.75 217 ALA A N 1
ATOM 1651 C CA . ALA A 1 217 ? -16.173 9.117 9.793 1.00 52.75 217 ALA A CA 1
ATOM 1652 C C . ALA A 1 217 ? -16.013 8.141 8.618 1.00 52.75 217 ALA A C 1
ATOM 1654 O O . ALA A 1 217 ? -15.072 7.315 8.665 1.00 52.75 217 ALA A O 1
#

Solvent-accessible surface area (backbone atoms only — not comparable to full-atom values): 12591 Å² total; per-residue (Å²): 133,90,82,87,89,90,81,93,85,86,88,81,82,88,80,83,80,75,87,81,73,91,69,79,79,73,70,82,71,78,66,53,60,79,93,74,35,76,27,68,26,36,37,36,30,36,27,34,78,39,82,91,57,65,64,61,60,48,21,54,51,38,19,40,74,74,24,72,81,55,44,76,52,66,83,45,35,71,40,59,76,61,39,34,66,50,42,7,49,54,48,30,65,57,53,69,78,53,64,58,14,31,30,33,38,43,49,59,61,82,57,59,68,52,92,59,48,44,31,40,40,27,28,64,69,42,31,35,41,24,29,61,50,73,18,43,55,34,45,33,38,76,74,51,35,75,63,45,41,26,36,60,71,41,67,89,44,29,46,91,59,88,75,52,61,81,42,46,56,38,31,36,30,26,23,39,44,22,41,38,33,37,38,51,61,74,72,68,40,32,58,79,50,93,77,77,50,67,60,91,73,76,70,70,41,78,55,97,90,38,82,48,69,74,91,79,121

Foldseek 3Di:
DDDDDDDDDDPPPPPPDDDPDDDPVDQQPQQDPCVPFQANLEEEEEACQDDPDCQVVLLVVLLCVLAVSRHYYYLDNNQHALPLLLLLVSCQVVVVPDAARYEYEYDRPPPQLHPWFWKWWAFPRHYIYTYTLAASNQSNCVRRNTPFMFTQDQQSQFAPDDDDSHRCSNTPRSSNSSCSSSRNDPPNRHDTDDDTDHDPQDDFDQDPNDTDHDDDD

Secondary structure (DSSP, 8-state):
---------SS-SSS----------PPSPSPPPGGG-SS-SEEEEEESS-SSSSHHHHHHHHHHHH-TT-EEEEEES-SPTT-HHHHHHHHHHHHTTSPTT-EEEEE--TTTTSSPPEEEEE-TTS-EEEEESSSTTHHHHHHH--SEEEE---GGGS-SSPPPTT-HIIIIIHHHHHHHHTT--GGGG--B-S----------EEETTEEE-----

Nearest PDB structures (foldseek):
  2zbv-assembly1_B  TM=9.778E-01  e=6.148E-23  Thermotoga maritima MSB8
  2zbu-assembly1_A  TM=9.778E-01  e=1.003E-22  Thermotoga maritima MSB8
  2zbv-assembly1_C  TM=9.896E-01  e=2.220E-22  Thermotoga maritima MSB8
  6ryz-assembly1_B  TM=9.575E-01  e=4.095E-19  Salinispora tropica CNB-440
  2q6k-assembly1_A  TM=9.645E-01  e=1.308E-18  Salinispora tropica CNB-440

Sequence (217 aa):
MNRKFWILGCLLVIIIFGMALLHQSDLPSKPLSEATRNTNGLIVMLTDFGEKDFYVGAVKGAIYSIYEKARIDSITHQITKFDIAEGAYTLAKAAAEFPSGTVFVAVVDPGVGSERKAIVLKTEDGKYFVGPDNGLFTSVIDELGLAELREITNPALMRKAELSSTFHGRDIFGPVAAHLAAGTPLEEVGPLMKNYVNLDIQQARVVNGQIIGEISA

pLDDT: mean 86.64, std 19.88, range [31.06, 98.94]

Mean predicted aligned error: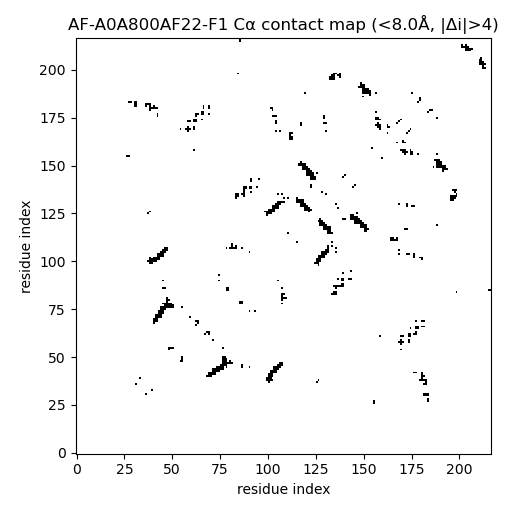 10.01 Å

Radius of gyration: 24.7 Å; Cα contacts (8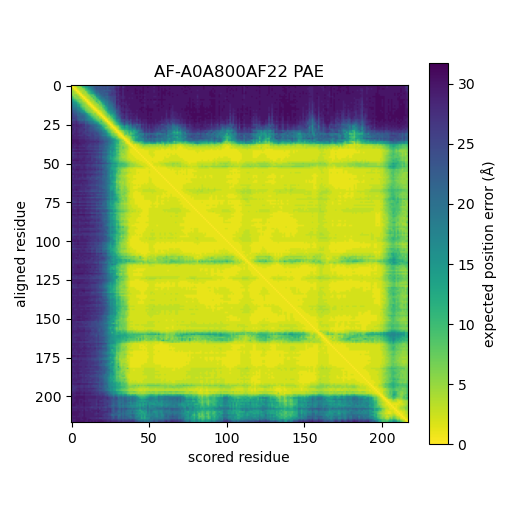 Å, |Δi|>4): 390; chains: 1; bounding box: 107×55×51 Å